Protein AF-A0A7S3F0K2-F1 (afdb_monomer_lite)

Secondary structure (DSSP, 8-state):
-----------------EEEEES-EEEESSS-SEEEESSEEEEES-EEEES-GGG---SEEEETT-EEEEES-EEES-SEEEEEETT-EEEEES-EEES-SEEEEEES--EEEEES-EEES-SEEEE--TT-EEEEES-EEES-SSTTSPPPTTEEEES-EEEPP------------------------------------------------------------------

Structure (mmCIF, N/CA/C/O backbone):
data_AF-A0A7S3F0K2-F1
#
_entry.id   AF-A0A7S3F0K2-F1
#
loop_
_atom_site.group_PDB
_atom_site.id
_atom_site.type_symbol
_atom_site.label_atom_id
_atom_site.label_alt_id
_atom_site.label_comp_id
_atom_site.label_asym_id
_atom_site.label_entity_id
_atom_site.label_seq_id
_atom_site.pdbx_PDB_ins_code
_atom_site.Cartn_x
_atom_site.Cartn_y
_atom_site.Cartn_z
_atom_site.occupancy
_atom_site.B_iso_or_equiv
_atom_site.auth_seq_id
_atom_site.auth_comp_id
_atom_site.auth_asym_id
_atom_site.auth_atom_id
_atom_site.pdbx_PDB_model_num
ATOM 1 N N . ARG A 1 1 ? -28.537 1.450 56.287 1.00 38.91 1 ARG A N 1
ATOM 2 C CA . ARG A 1 1 ? -27.211 0.800 56.375 1.00 38.91 1 ARG A CA 1
ATOM 3 C C . ARG A 1 1 ? -26.969 0.078 55.048 1.00 38.91 1 ARG A C 1
ATOM 5 O O . ARG A 1 1 ? -27.270 -1.102 54.961 1.00 38.91 1 ARG A O 1
ATOM 12 N N . ASP A 1 2 ? -26.658 0.826 53.980 1.00 36.34 2 ASP A N 1
ATOM 13 C CA . ASP A 1 2 ? -25.305 0.968 53.401 1.00 36.34 2 ASP A CA 1
ATOM 14 C C . ASP A 1 2 ? -24.394 -0.261 53.544 1.00 36.34 2 ASP A C 1
ATOM 16 O O . ASP A 1 2 ? -24.305 -0.811 54.635 1.00 36.34 2 ASP A O 1
ATOM 20 N N . LEU A 1 3 ? -23.628 -0.742 52.567 1.00 35.47 3 LEU A N 1
ATOM 21 C CA . LEU A 1 3 ? -23.233 -0.351 51.209 1.00 35.47 3 LEU A CA 1
ATOM 22 C C . LEU A 1 3 ? -23.087 -1.690 50.443 1.00 35.47 3 LEU A C 1
ATOM 24 O O . LEU A 1 3 ? -22.898 -2.723 51.071 1.00 35.47 3 LEU A O 1
ATOM 28 N N . TYR A 1 4 ? -23.273 -1.793 49.129 1.00 41.22 4 TYR A N 1
ATOM 29 C CA . TYR A 1 4 ? -22.197 -1.615 48.155 1.00 41.22 4 TYR A CA 1
ATOM 30 C C . TYR A 1 4 ? -22.799 -1.496 46.750 1.00 41.22 4 TYR A C 1
ATOM 32 O O . TYR A 1 4 ? -23.252 -2.476 46.162 1.00 41.22 4 TYR A O 1
ATOM 40 N N . SER A 1 5 ? -22.746 -0.284 46.197 1.00 40.25 5 SER A N 1
ATOM 41 C CA . SER A 1 5 ? -22.695 -0.080 44.754 1.00 40.25 5 SER A CA 1
ATOM 42 C C . SER A 1 5 ? -21.290 -0.428 44.274 1.00 40.25 5 SER A C 1
ATOM 44 O O . SER A 1 5 ? -20.326 0.143 44.784 1.00 40.25 5 SER A O 1
ATOM 46 N N . TRP A 1 6 ? -21.164 -1.294 43.275 1.00 38.59 6 TRP A N 1
ATOM 47 C CA . TRP A 1 6 ? -19.952 -1.371 42.468 1.00 38.59 6 TRP A CA 1
ATOM 48 C C . TRP A 1 6 ? -20.326 -1.298 40.998 1.00 38.59 6 TRP A C 1
ATOM 50 O O . TRP A 1 6 ? -20.994 -2.173 40.460 1.00 38.59 6 TRP A O 1
ATOM 60 N N . GLY A 1 7 ? -19.837 -0.229 40.378 1.00 34.62 7 GLY A N 1
ATOM 61 C CA . GLY A 1 7 ? -19.429 -0.254 38.988 1.00 34.62 7 GLY A CA 1
ATOM 62 C C . GLY A 1 7 ? -20.550 -0.082 37.985 1.00 34.62 7 GLY A C 1
ATOM 63 O O . GLY A 1 7 ? -20.935 -1.027 37.306 1.00 34.62 7 GLY A O 1
ATOM 64 N N . ALA A 1 8 ? -20.934 1.175 37.772 1.00 39.81 8 ALA A N 1
ATOM 65 C CA . ALA A 1 8 ? -21.212 1.648 36.428 1.00 39.81 8 ALA A CA 1
ATOM 66 C C . ALA A 1 8 ? -19.999 1.307 35.543 1.00 39.81 8 ALA A C 1
ATOM 68 O O . ALA A 1 8 ? -19.031 2.063 35.455 1.00 39.81 8 ALA A O 1
ATOM 69 N N . GLY A 1 9 ? -20.040 0.135 34.911 1.00 33.34 9 GLY A N 1
ATOM 70 C CA . GLY A 1 9 ? -19.245 -0.169 33.737 1.00 33.34 9 GLY A CA 1
ATOM 71 C C . GLY A 1 9 ? -19.748 0.740 32.636 1.00 33.34 9 GLY A C 1
ATOM 72 O O . GLY A 1 9 ? -20.617 0.363 31.859 1.00 33.34 9 GLY A O 1
ATOM 73 N N . SER A 1 10 ? -19.247 1.974 32.643 1.00 40.69 10 SER A N 1
ATOM 74 C CA . SER A 1 10 ? -19.320 2.890 31.524 1.00 40.69 10 SER A CA 1
ATOM 75 C C . SER A 1 10 ? -18.815 2.117 30.314 1.00 40.69 10 SER A C 1
ATOM 77 O O . SER A 1 10 ? -17.610 1.975 30.106 1.00 40.69 10 SER A O 1
ATOM 79 N N . SER A 1 11 ? -19.740 1.593 29.515 1.00 42.12 11 SER A N 1
ATOM 80 C CA . SER A 1 11 ? -19.488 1.333 28.114 1.00 42.12 11 SER A CA 1
ATOM 81 C C . SER A 1 11 ? -19.255 2.708 27.504 1.00 42.12 11 SER A C 1
ATOM 83 O O . SER A 1 11 ? -20.149 3.298 26.897 1.00 42.12 11 SER A O 1
ATOM 85 N N . LYS A 1 12 ? -18.057 3.268 27.723 1.00 45.28 12 LYS A N 1
ATOM 86 C CA . LYS A 1 12 ? -17.492 4.228 26.794 1.00 45.28 12 LYS A CA 1
ATOM 87 C C . LYS A 1 12 ? -17.495 3.465 25.487 1.00 45.28 12 L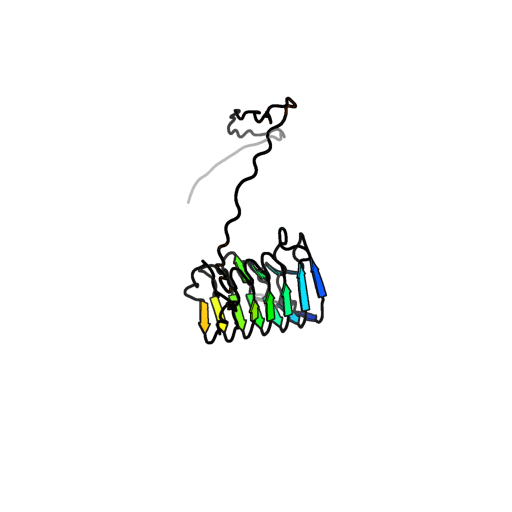YS A C 1
ATOM 89 O O . LYS A 1 12 ? -16.614 2.646 25.242 1.00 45.28 12 LYS A O 1
ATOM 94 N N . ALA A 1 13 ? -18.544 3.683 24.700 1.00 43.97 13 ALA A N 1
ATOM 95 C CA . ALA A 1 13 ? -18.468 3.564 23.271 1.00 43.97 13 ALA A CA 1
ATOM 96 C C . ALA A 1 13 ? -17.227 4.376 22.918 1.00 43.97 13 ALA A C 1
ATOM 98 O O . ALA A 1 13 ? -17.240 5.607 22.931 1.00 43.97 13 ALA A O 1
ATOM 99 N N . THR A 1 14 ? -16.095 3.691 22.767 1.00 51.41 14 THR A N 1
ATOM 100 C CA . THR A 1 14 ? -14.981 4.246 22.035 1.00 51.41 14 THR A CA 1
ATOM 101 C C . THR A 1 14 ? -15.616 4.535 20.696 1.00 51.41 14 THR A C 1
ATOM 103 O O . THR A 1 14 ? -16.012 3.603 20.000 1.00 51.41 14 THR A O 1
ATOM 106 N N . ASN A 1 15 ? -15.893 5.814 20.431 1.00 50.62 15 ASN A N 1
ATOM 107 C CA . ASN A 1 15 ? -16.364 6.269 19.136 1.00 50.62 15 ASN A CA 1
ATOM 108 C C . ASN A 1 15 ? -15.368 5.689 18.140 1.00 50.62 15 ASN A C 1
ATOM 110 O O . ASN A 1 15 ? -14.244 6.179 18.027 1.00 50.62 15 ASN A O 1
ATOM 114 N N . ARG A 1 16 ? -15.723 4.558 17.526 1.00 67.50 16 ARG A N 1
ATOM 115 C CA . ARG A 1 16 ? -14.917 3.939 16.491 1.00 67.50 16 ARG A CA 1
ATOM 116 C C . ARG A 1 16 ? -15.062 4.907 15.343 1.00 67.50 16 ARG A C 1
ATOM 118 O O . ARG A 1 16 ? -16.106 4.957 14.706 1.00 67.50 16 ARG A O 1
ATOM 125 N N . VAL A 1 17 ? -14.067 5.775 15.207 1.00 78.06 17 VAL A N 1
ATOM 126 C CA . VAL A 1 17 ? -13.977 6.698 14.088 1.00 78.06 17 VAL A CA 1
ATOM 127 C C . VAL A 1 17 ? -13.841 5.811 12.864 1.00 78.06 17 VAL A C 1
ATOM 129 O O . VAL A 1 17 ? -12.790 5.209 12.655 1.00 78.06 17 VAL A O 1
ATOM 132 N N . GLU A 1 18 ? -14.943 5.656 12.143 1.00 91.62 18 GLU A N 1
ATOM 133 C CA . GLU A 1 18 ? -14.994 4.973 10.863 1.00 91.62 18 GLU A CA 1
ATOM 134 C C . GLU A 1 18 ? -15.208 6.021 9.777 1.00 91.62 18 GLU A C 1
ATOM 136 O O . GLU A 1 18 ? -16.038 6.919 9.932 1.00 91.62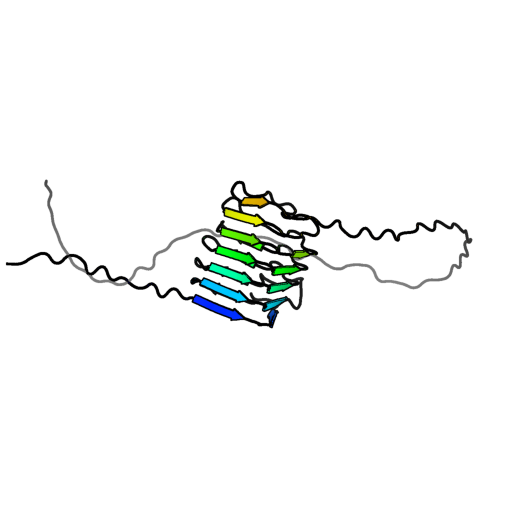 18 GLU A O 1
ATOM 141 N N . GLY A 1 19 ? -14.441 5.935 8.695 1.00 94.12 19 GLY A N 1
ATOM 142 C CA . GLY A 1 19 ? -14.523 6.902 7.609 1.00 94.12 19 GLY A CA 1
ATOM 143 C C . GLY A 1 19 ? -14.266 6.274 6.248 1.00 94.12 19 GLY A C 1
ATOM 144 O O . GLY A 1 19 ? -13.505 5.313 6.121 1.00 94.12 19 GLY A O 1
ATOM 145 N N . LEU A 1 20 ? -14.909 6.840 5.231 1.00 96.31 20 LEU A N 1
ATOM 146 C CA . LEU A 1 20 ? -14.738 6.492 3.826 1.00 96.31 20 LEU A CA 1
ATOM 147 C C . LEU A 1 20 ? -14.332 7.751 3.064 1.00 96.31 20 LEU A C 1
ATOM 149 O O . LEU A 1 20 ? -14.970 8.794 3.200 1.00 96.31 20 LEU A O 1
ATOM 153 N N . VAL A 1 21 ? -13.291 7.633 2.250 1.00 96.69 21 VAL A N 1
ATOM 154 C CA . VAL A 1 21 ? -12.902 8.636 1.259 1.00 96.69 21 VAL A CA 1
ATOM 155 C C . VAL A 1 21 ? -12.865 7.936 -0.088 1.00 96.69 21 VAL A C 1
ATOM 157 O O . VAL A 1 21 ? -12.256 6.874 -0.216 1.00 96.69 21 VAL A O 1
ATOM 160 N N . GLU A 1 22 ? -13.524 8.513 -1.085 1.00 97.81 22 GLU A N 1
ATOM 161 C CA . GLU A 1 22 ? -13.673 7.889 -2.395 1.00 97.81 22 GLU A CA 1
ATOM 162 C C . GLU A 1 22 ? -13.396 8.874 -3.529 1.00 97.81 22 GLU A C 1
ATOM 164 O O . GLU A 1 22 ? -13.731 10.055 -3.424 1.00 97.81 22 GLU A O 1
ATOM 169 N N . GLY A 1 23 ? -12.782 8.381 -4.610 1.00 96.44 23 GLY A N 1
ATOM 170 C CA . GLY A 1 23 ? -12.613 9.132 -5.858 1.00 96.44 23 GLY A CA 1
ATOM 171 C C . GLY A 1 23 ? -11.650 10.315 -5.756 1.00 96.44 23 GLY A C 1
ATOM 172 O O . GLY A 1 23 ? -11.722 11.247 -6.555 1.00 96.44 23 GLY A O 1
ATOM 173 N N . LEU A 1 24 ? -10.774 10.315 -4.752 1.00 95.69 24 LEU A N 1
ATOM 174 C CA . LEU A 1 24 ? -9.850 11.414 -4.514 1.00 95.69 24 LEU A CA 1
ATOM 175 C C . LEU A 1 24 ? -8.607 11.275 -5.400 1.00 95.69 24 LEU A C 1
ATOM 177 O O . LEU A 1 24 ? -7.938 10.243 -5.372 1.00 95.69 24 LEU A O 1
ATOM 181 N N . THR A 1 25 ? -8.242 12.345 -6.106 1.00 96.62 25 THR A N 1
ATOM 182 C CA . THR A 1 25 ? -6.936 12.465 -6.768 1.00 96.62 25 THR A CA 1
ATOM 183 C C . THR A 1 25 ? -6.055 13.434 -5.992 1.00 96.62 25 THR A C 1
ATOM 185 O O . THR A 1 25 ? -6.382 14.615 -5.874 1.00 96.62 25 THR A O 1
ATOM 188 N N . VAL A 1 26 ? -4.925 12.954 -5.472 1.00 93.88 26 VAL A N 1
ATOM 189 C CA . VAL A 1 26 ? -3.961 13.766 -4.717 1.00 93.88 26 VAL A CA 1
ATOM 190 C C . VAL A 1 26 ? -2.597 13.698 -5.382 1.00 93.88 26 VAL A C 1
ATOM 192 O O . VAL A 1 26 ? -2.106 12.623 -5.722 1.00 93.88 26 VAL A O 1
ATOM 195 N N . ARG A 1 27 ? -1.956 14.860 -5.529 1.00 91.88 27 ARG A N 1
ATOM 196 C CA . ARG A 1 27 ? -0.560 14.960 -5.953 1.00 91.88 27 ARG A CA 1
ATOM 197 C C . ARG A 1 27 ? 0.263 15.595 -4.843 1.00 91.88 27 ARG A C 1
ATOM 199 O O . ARG A 1 27 ? -0.062 16.688 -4.391 1.00 91.88 27 ARG A O 1
ATOM 206 N N . HIS A 1 28 ? 1.307 14.901 -4.397 1.00 88.56 28 HIS A N 1
ATOM 207 C CA . HIS A 1 28 ? 2.159 15.342 -3.288 1.00 88.56 28 HIS A CA 1
ATOM 208 C C . HIS A 1 28 ? 3.628 15.487 -3.701 1.00 88.56 28 HIS A C 1
ATOM 210 O O . HIS A 1 28 ? 3.998 15.261 -4.861 1.00 88.56 28 HIS A O 1
ATOM 216 N N . PHE A 1 29 ? 4.458 15.955 -2.768 1.00 81.50 29 PHE A N 1
ATOM 217 C CA . PHE A 1 29 ? 5.898 16.075 -2.974 1.00 81.50 29 PHE A CA 1
ATOM 218 C C . PHE A 1 29 ? 6.680 15.883 -1.672 1.00 81.50 29 PHE A C 1
ATOM 220 O O . PHE A 1 29 ? 7.211 14.807 -1.458 1.00 81.50 29 PHE A O 1
ATOM 227 N N . MET A 1 30 ? 6.790 16.900 -0.809 1.00 82.31 30 MET A N 1
ATOM 228 C CA . MET A 1 30 ? 7.661 16.826 0.381 1.00 82.31 30 MET A CA 1
ATOM 229 C C . MET A 1 30 ? 6.998 16.209 1.614 1.00 82.31 30 MET A C 1
ATOM 231 O O . MET A 1 30 ? 7.697 15.785 2.528 1.00 82.31 30 MET A O 1
ATOM 235 N N . GLU A 1 31 ? 5.671 16.167 1.647 1.00 86.69 31 GLU A N 1
ATOM 236 C CA . GLU A 1 31 ? 4.896 15.667 2.779 1.00 86.69 31 GLU A CA 1
ATOM 237 C C . GLU A 1 31 ? 4.024 14.490 2.359 1.00 86.69 31 GLU A C 1
ATOM 239 O O . GLU A 1 31 ? 3.765 14.277 1.174 1.00 86.69 31 GLU A O 1
ATOM 244 N N . GLU A 1 32 ? 3.580 13.732 3.356 1.00 91.31 32 GLU A N 1
ATOM 245 C CA . GLU A 1 32 ? 2.660 12.614 3.178 1.00 91.31 32 GLU A CA 1
ATOM 246 C C . GLU A 1 32 ? 1.340 13.128 2.585 1.00 91.31 32 GLU A C 1
ATOM 248 O O . GLU A 1 32 ? 0.768 14.096 3.086 1.00 91.31 32 GLU A O 1
ATOM 253 N N . ALA A 1 33 ? 0.830 12.479 1.535 1.00 93.19 33 ALA A N 1
ATOM 254 C CA . ALA A 1 33 ? -0.455 12.866 0.948 1.00 93.19 33 ALA A CA 1
ATOM 255 C C . ALA A 1 33 ? -1.619 12.563 1.898 1.00 93.19 33 ALA A C 1
ATOM 257 O O . ALA A 1 33 ? -2.576 13.331 1.991 1.00 93.19 33 ALA A O 1
ATOM 258 N N . VAL A 1 34 ? -1.543 11.423 2.589 1.00 94.88 34 VAL A N 1
ATOM 259 C CA . VAL A 1 34 ? -2.549 10.988 3.558 1.00 94.88 34 VAL A CA 1
ATOM 260 C C . VAL A 1 34 ? -1.865 10.466 4.813 1.00 94.88 34 VAL A C 1
ATOM 262 O O . VAL A 1 34 ? -1.088 9.512 4.770 1.00 94.88 34 VAL A O 1
ATOM 265 N N . LEU A 1 35 ? -2.225 11.051 5.953 1.00 94.62 35 LEU A N 1
ATOM 266 C CA . LEU A 1 35 ? -1.810 10.591 7.270 1.00 94.62 35 LEU A CA 1
ATOM 267 C C . LEU A 1 35 ? -3.020 10.057 8.037 1.00 94.62 35 LEU A C 1
ATOM 269 O O . LEU A 1 35 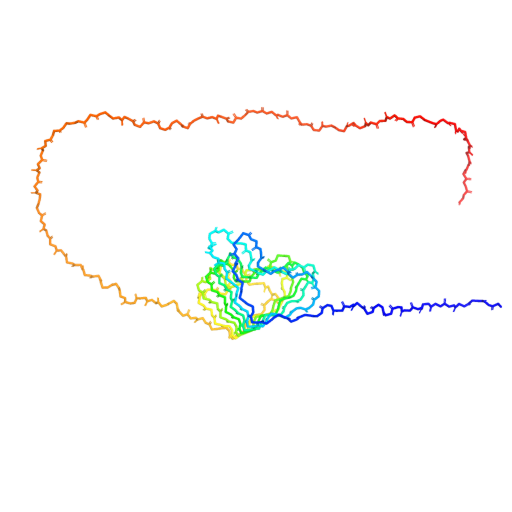? -3.928 10.809 8.389 1.00 94.62 35 LEU A O 1
ATOM 273 N N . VAL A 1 36 ? -3.017 8.757 8.324 1.00 94.12 36 VAL A N 1
ATOM 274 C CA . VAL A 1 36 ? -4.066 8.087 9.099 1.00 94.12 36 VAL A CA 1
ATOM 275 C C . VAL A 1 36 ? -3.596 7.924 10.539 1.00 94.12 36 VAL A C 1
ATOM 277 O O . VAL A 1 36 ? -2.604 7.240 10.796 1.00 94.12 36 VAL A O 1
ATOM 280 N N . ARG A 1 37 ? -4.318 8.537 11.483 1.00 91.62 37 ARG A N 1
ATOM 281 C CA . ARG A 1 37 ? -4.060 8.432 12.927 1.00 91.62 37 ARG A CA 1
ATOM 282 C C . ARG A 1 37 ? -5.268 7.833 13.633 1.00 91.62 37 ARG A C 1
ATOM 284 O O . ARG A 1 37 ? -6.308 8.481 13.736 1.00 91.62 37 ARG A O 1
ATOM 291 N N . GLY A 1 38 ? -5.121 6.595 14.102 1.00 89.56 38 GLY A N 1
ATOM 292 C CA . GLY A 1 38 ? -6.193 5.856 14.767 1.00 89.56 38 GLY A CA 1
ATOM 293 C C . GLY A 1 38 ? -7.442 5.634 13.897 1.00 89.56 38 GLY A C 1
ATOM 294 O O . GLY A 1 38 ? -7.510 6.005 12.724 1.00 89.56 38 GLY A O 1
ATOM 295 N N . GLY A 1 39 ? -8.455 4.996 14.486 1.00 92.56 39 GLY A N 1
ATOM 296 C CA . GLY A 1 39 ? -9.719 4.706 13.804 1.00 92.56 39 GLY A CA 1
ATOM 297 C C . GLY A 1 39 ? -9.601 3.670 12.681 1.00 92.56 39 GLY A C 1
ATOM 298 O O . GLY A 1 39 ? -8.588 2.981 12.538 1.00 92.56 39 GLY A O 1
ATOM 299 N N . ARG A 1 40 ? -10.676 3.540 11.900 1.00 95.25 40 ARG A N 1
ATOM 300 C CA . ARG A 1 40 ? -10.786 2.624 10.765 1.00 95.25 40 ARG A CA 1
ATOM 301 C C . ARG A 1 40 ? -11.215 3.385 9.521 1.00 95.25 40 ARG A C 1
ATOM 303 O O . ARG A 1 40 ? -12.338 3.862 9.426 1.00 95.25 40 ARG A O 1
ATOM 310 N N . TRP A 1 41 ? -10.334 3.452 8.543 1.00 97.06 41 TRP A N 1
ATOM 311 C CA . TRP A 1 41 ? -10.539 4.246 7.344 1.00 97.06 41 TRP A CA 1
ATOM 312 C C . TRP A 1 41 ? -10.537 3.363 6.110 1.00 97.06 41 TRP A C 1
ATOM 314 O O . TRP A 1 41 ? -9.806 2.376 6.048 1.00 97.06 41 TRP A O 1
ATOM 324 N N . THR A 1 42 ? -11.352 3.726 5.128 1.00 97.94 42 THR A N 1
ATOM 325 C CA . THR A 1 42 ? -11.327 3.130 3.793 1.00 97.94 42 THR A CA 1
ATOM 326 C C . THR A 1 42 ? -11.044 4.221 2.772 1.00 97.94 42 THR A C 1
ATOM 328 O O . THR A 1 42 ? -11.737 5.236 2.758 1.00 97.94 42 THR A O 1
ATOM 331 N N . LEU A 1 43 ? -10.033 4.016 1.928 1.00 98.00 43 LEU A N 1
ATOM 332 C CA . LEU A 1 43 ? -9.832 4.784 0.702 1.00 98.00 43 LEU A CA 1
ATOM 333 C C . LEU A 1 43 ? -10.256 3.899 -0.470 1.00 98.00 43 LEU A C 1
ATOM 335 O O . LEU A 1 43 ? -9.705 2.809 -0.632 1.00 98.00 43 LEU A O 1
ATOM 339 N N . SER A 1 44 ? -11.228 4.359 -1.254 1.00 98.38 44 SER A N 1
ATOM 340 C CA . SER A 1 44 ? -11.758 3.646 -2.420 1.00 98.38 44 SER A CA 1
ATOM 341 C C . SER A 1 44 ? -11.498 4.439 -3.694 1.00 98.38 44 SER A C 1
ATOM 343 O O . SER A 1 44 ? -11.815 5.624 -3.762 1.00 98.38 44 SER A O 1
ATOM 345 N N . SER A 1 45 ? -10.971 3.792 -4.731 1.00 98.19 45 SER A N 1
ATOM 346 C CA . SER A 1 45 ? -10.836 4.387 -6.069 1.00 98.19 45 SER A CA 1
ATOM 347 C C . SER A 1 45 ? -10.098 5.736 -6.075 1.00 98.19 45 SER A C 1
ATOM 349 O O . SER A 1 45 ? -10.463 6.654 -6.807 1.00 98.19 45 SER A O 1
ATOM 351 N N . CYS A 1 46 ? -9.078 5.873 -5.224 1.00 98.12 46 CYS A N 1
ATOM 352 C CA . CYS A 1 46 ? -8.249 7.074 -5.141 1.00 98.12 46 CYS A CA 1
ATOM 353 C C . CYS A 1 46 ? -6.993 6.945 -6.017 1.00 98.12 46 CYS A C 1
ATOM 355 O O . CYS A 1 46 ? -6.425 5.860 -6.130 1.00 98.12 46 CYS A O 1
ATOM 357 N N . ASP A 1 47 ? -6.517 8.063 -6.562 1.00 97.69 47 ASP A N 1
ATOM 358 C CA . ASP A 1 47 ? -5.235 8.173 -7.270 1.00 97.69 47 ASP A CA 1
ATOM 359 C C . ASP A 1 47 ? -4.289 9.088 -6.482 1.00 97.69 47 ASP A C 1
ATOM 361 O O . ASP A 1 47 ? -4.549 10.281 -6.325 1.00 97.69 47 ASP A O 1
ATOM 365 N N . ILE A 1 48 ? -3.204 8.530 -5.945 1.00 96.00 48 ILE A N 1
ATOM 366 C CA . ILE A 1 48 ? -2.268 9.246 -5.073 1.00 96.00 48 ILE A CA 1
ATOM 367 C C . ILE A 1 48 ? -0.858 9.144 -5.648 1.00 96.00 48 ILE A C 1
ATOM 369 O O . ILE A 1 48 ? -0.135 8.172 -5.426 1.00 96.00 48 ILE A O 1
ATOM 373 N N . GLY A 1 49 ? -0.442 10.188 -6.356 1.00 92.81 49 GLY A N 1
ATOM 374 C CA . GLY A 1 49 ? 0.869 10.250 -6.997 1.00 92.81 49 GLY A CA 1
ATOM 375 C C . GLY A 1 49 ? 1.787 11.296 -6.377 1.00 92.81 49 GLY A C 1
ATOM 376 O O . GLY A 1 49 ? 1.332 12.311 -5.849 1.00 92.81 49 GLY A O 1
ATOM 377 N N . SER A 1 50 ? 3.095 11.111 -6.502 1.00 88.44 50 SER A N 1
ATOM 378 C CA . SER A 1 50 ? 4.044 12.212 -6.318 1.00 88.44 50 SER A CA 1
ATOM 379 C C . SER A 1 50 ? 4.307 12.932 -7.638 1.00 88.44 50 SER A C 1
ATOM 381 O O . SER A 1 50 ? 4.320 12.329 -8.707 1.00 88.44 50 SER A O 1
ATOM 383 N N . SER A 1 51 ? 4.564 14.236 -7.563 1.00 79.62 51 SER A N 1
ATOM 384 C CA . SER A 1 51 ? 5.004 15.041 -8.711 1.00 79.62 51 SER A CA 1
ATOM 385 C C . SER A 1 51 ? 6.509 14.934 -8.999 1.00 79.62 51 SER A C 1
ATOM 387 O O . SER A 1 51 ? 6.950 15.322 -10.080 1.00 79.62 51 SER A O 1
ATOM 389 N N . LYS A 1 52 ? 7.320 14.429 -8.053 1.00 75.25 52 LYS A N 1
ATOM 390 C CA . LYS A 1 52 ? 8.785 14.308 -8.191 1.00 75.25 52 LYS A CA 1
ATOM 391 C C . LYS A 1 52 ? 9.339 13.148 -7.349 1.00 75.25 52 LYS A C 1
ATOM 393 O O . LYS A 1 52 ? 9.414 13.245 -6.124 1.00 75.25 52 LYS A O 1
ATOM 398 N N . ARG A 1 53 ? 9.832 12.097 -8.015 1.00 63.62 53 ARG A N 1
ATOM 399 C CA . ARG A 1 53 ? 10.328 10.845 -7.398 1.00 63.62 53 ARG A CA 1
ATOM 400 C C . ARG A 1 53 ? 11.497 11.032 -6.416 1.00 63.62 53 ARG A C 1
ATOM 402 O O . ARG A 1 53 ? 11.530 10.401 -5.368 1.00 63.62 53 ARG A O 1
ATOM 409 N N . VAL A 1 54 ? 12.445 11.924 -6.717 1.00 61.81 54 VAL A N 1
ATOM 410 C CA . VAL A 1 54 ? 13.770 11.972 -6.051 1.00 61.81 54 VAL A CA 1
ATOM 411 C C . VAL A 1 54 ? 13.735 12.497 -4.600 1.00 61.81 54 VAL A C 1
ATOM 413 O O . VAL A 1 54 ? 14.716 12.359 -3.876 1.00 61.81 54 VAL A O 1
ATOM 416 N N . ARG A 1 55 ? 12.625 13.093 -4.136 1.00 61.47 55 ARG A N 1
ATOM 417 C CA . ARG A 1 55 ? 12.508 13.634 -2.760 1.00 61.47 55 ARG A CA 1
ATOM 418 C C . ARG A 1 55 ? 11.189 13.306 -2.056 1.00 61.47 55 ARG A C 1
ATOM 420 O O . ARG A 1 55 ? 10.916 13.884 -1.008 1.00 61.47 55 ARG A O 1
ATOM 427 N N . ALA A 1 56 ? 10.365 12.435 -2.633 1.00 60.19 56 ALA A N 1
ATOM 428 C CA . ALA A 1 56 ? 9.025 12.218 -2.113 1.00 60.19 56 ALA A CA 1
ATOM 429 C C . ALA A 1 56 ? 9.005 11.320 -0.880 1.00 60.19 56 ALA A C 1
ATOM 431 O O . ALA A 1 56 ? 9.650 10.277 -0.867 1.00 60.19 56 ALA A O 1
ATOM 432 N N . VAL A 1 57 ? 8.250 11.706 0.146 1.00 83.00 57 VAL A N 1
ATOM 433 C CA . VAL A 1 57 ? 8.026 10.871 1.337 1.00 83.00 57 VAL A CA 1
ATOM 434 C C . VAL A 1 57 ? 6.998 9.777 0.992 1.00 83.00 57 VAL A C 1
ATOM 436 O O . VAL A 1 57 ? 6.651 9.568 -0.174 1.00 83.00 57 VAL A O 1
ATOM 439 N N . SER A 1 58 ? 6.549 9.011 1.981 1.00 90.12 58 SER A N 1
ATOM 440 C CA . SER A 1 58 ? 5.473 8.038 1.818 1.00 90.12 58 SER A CA 1
ATOM 441 C C . SER A 1 58 ? 4.180 8.707 1.329 1.00 90.12 58 SER A C 1
ATOM 443 O O . SER A 1 58 ? 3.772 9.704 1.919 1.00 90.12 58 SER A O 1
ATOM 445 N N . SER A 1 59 ? 3.500 8.160 0.313 1.00 93.94 59 SER A N 1
ATOM 446 C CA . SER A 1 59 ? 2.184 8.679 -0.114 1.00 93.94 59 SER A CA 1
ATOM 447 C C . SER A 1 59 ? 1.159 8.573 1.011 1.00 93.94 59 SER A C 1
ATOM 449 O O . SER A 1 59 ? 0.448 9.531 1.306 1.00 93.94 59 SER A O 1
ATOM 451 N N . VAL A 1 60 ? 1.101 7.412 1.657 1.00 96.19 60 VAL A N 1
ATOM 452 C CA . VAL A 1 60 ? 0.205 7.151 2.779 1.00 96.19 60 VAL A CA 1
ATOM 453 C C . VAL A 1 60 ? 1.008 6.670 3.976 1.00 96.19 60 VAL A C 1
ATOM 455 O O . VAL A 1 60 ? 1.827 5.761 3.858 1.00 96.19 60 VAL A O 1
ATOM 458 N N . SER A 1 61 ? 0.736 7.240 5.145 1.00 95.50 61 SER A N 1
ATOM 459 C CA . SER A 1 61 ? 1.329 6.807 6.409 1.00 95.50 61 SER A CA 1
ATOM 460 C C . SER A 1 61 ? 0.243 6.433 7.411 1.00 95.50 61 SER A C 1
ATOM 462 O O . SER A 1 61 ? -0.661 7.222 7.684 1.00 95.50 61 SER A O 1
ATOM 464 N N . LEU A 1 62 ? 0.340 5.231 7.981 1.00 95.62 62 LEU A N 1
ATOM 465 C CA . LEU A 1 62 ? -0.527 4.757 9.057 1.00 95.62 62 LEU A CA 1
ATOM 466 C C . LEU A 1 62 ? 0.228 4.829 10.378 1.00 95.62 62 LEU A C 1
ATOM 468 O O . LEU A 1 62 ? 1.279 4.204 10.524 1.00 95.62 62 LEU A O 1
ATOM 472 N N . ARG A 1 63 ? -0.341 5.546 11.348 1.00 93.06 63 ARG A N 1
ATOM 473 C CA . ARG A 1 63 ? 0.230 5.728 12.685 1.00 93.06 63 ARG A CA 1
ATOM 474 C C . ARG A 1 63 ? -0.821 5.502 13.772 1.00 93.06 63 ARG A C 1
ATOM 476 O O . ARG A 1 63 ? -2.019 5.409 13.499 1.00 93.06 63 ARG A O 1
ATOM 483 N N . GLU A 1 64 ? -0.364 5.428 15.022 1.00 88.00 64 GLU A N 1
ATOM 484 C CA . GLU A 1 64 ? -1.221 5.460 16.221 1.00 88.00 64 GLU A CA 1
ATOM 485 C C . GLU A 1 64 ? -2.328 4.382 16.227 1.00 88.00 64 GLU A C 1
ATOM 487 O O . GLU A 1 64 ? -3.482 4.647 16.554 1.00 88.00 64 GLU A O 1
ATOM 492 N N . SER A 1 65 ? -1.982 3.142 15.863 1.00 88.94 65 SER A N 1
ATOM 493 C CA . SER A 1 65 ? -2.929 2.011 15.770 1.00 88.94 65 SER A CA 1
ATOM 494 C C . SER A 1 65 ? -4.075 2.213 14.763 1.00 88.94 65 SER A C 1
ATOM 496 O O . SER A 1 65 ? -5.161 1.654 14.925 1.00 88.94 65 SER A O 1
ATOM 498 N N . GLY A 1 66 ? -3.856 3.024 13.724 1.00 93.56 66 GLY A N 1
ATOM 499 C CA . GLY A 1 66 ? -4.805 3.195 12.628 1.00 93.56 66 GLY A CA 1
ATOM 500 C C . GLY A 1 66 ? -5.007 1.913 11.819 1.00 93.56 66 GLY A C 1
ATOM 501 O O . GLY A 1 66 ? -4.066 1.150 11.578 1.00 93.56 66 GLY A O 1
ATOM 502 N N . VAL A 1 67 ? -6.244 1.695 11.377 1.00 95.44 67 VAL A N 1
ATOM 503 C CA . VAL A 1 67 ? -6.602 0.632 10.435 1.00 95.44 67 VAL A CA 1
ATOM 504 C C . VAL A 1 67 ? -6.990 1.275 9.114 1.00 95.44 67 VAL A C 1
ATOM 506 O O . VAL A 1 67 ? -7.931 2.066 9.072 1.00 95.44 67 VAL A O 1
ATOM 509 N N . LEU A 1 68 ? -6.297 0.924 8.036 1.00 97.69 68 LEU A N 1
ATOM 510 C CA . LEU A 1 68 ? -6.594 1.418 6.697 1.00 97.69 68 LEU A CA 1
ATOM 511 C C . LEU A 1 68 ? -6.951 0.273 5.765 1.00 97.69 68 LEU A C 1
ATOM 513 O O . LEU A 1 68 ? -6.221 -0.714 5.659 1.00 97.69 68 LEU A O 1
ATOM 517 N N . ARG A 1 69 ? -8.044 0.455 5.034 1.00 98.25 69 ARG A N 1
ATOM 518 C CA . ARG A 1 69 ? -8.404 -0.359 3.887 1.00 98.25 69 ARG A CA 1
ATOM 519 C C . ARG A 1 69 ? -8.219 0.457 2.613 1.00 98.25 69 ARG A C 1
ATOM 521 O O . ARG A 1 69 ? -8.766 1.547 2.500 1.00 98.25 69 ARG A O 1
ATOM 528 N N . LEU A 1 70 ? -7.443 -0.060 1.677 1.00 98.38 70 LEU A N 1
ATOM 529 C CA . LEU A 1 70 ? -7.291 0.491 0.338 1.00 98.38 70 LEU A CA 1
ATOM 530 C C . LEU A 1 70 ? -8.032 -0.427 -0.628 1.00 98.38 70 LEU A C 1
ATOM 532 O O . LEU A 1 70 ? -7.770 -1.630 -0.648 1.00 98.38 70 LEU A O 1
ATOM 536 N N . GLU A 1 71 ? -8.945 0.128 -1.412 1.00 98.19 71 GLU A N 1
ATOM 537 C CA . GLU A 1 71 ? -9.695 -0.613 -2.422 1.00 98.19 71 GLU A CA 1
ATOM 538 C C . GLU A 1 71 ? -9.598 0.099 -3.761 1.00 98.19 71 GLU A C 1
ATOM 540 O O . GLU A 1 71 ? -9.977 1.260 -3.874 1.00 98.19 71 GLU A O 1
ATOM 545 N N . ASN A 1 72 ? -9.122 -0.601 -4.793 1.00 98.12 72 ASN A N 1
ATOM 546 C CA . ASN A 1 72 ? -9.071 -0.054 -6.152 1.00 98.12 72 ASN A CA 1
ATOM 547 C C . ASN A 1 72 ? -8.280 1.271 -6.270 1.00 98.12 72 ASN A C 1
ATOM 549 O O . ASN A 1 72 ? -8.579 2.107 -7.118 1.00 98.12 72 ASN A O 1
ATOM 553 N N . CYS A 1 73 ? -7.294 1.495 -5.399 1.00 98.50 73 CYS A N 1
ATOM 554 C CA . CYS A 1 73 ? -6.486 2.713 -5.409 1.00 98.50 73 CYS A CA 1
ATOM 555 C C . CYS A 1 73 ? -5.249 2.560 -6.297 1.00 98.50 73 CYS A C 1
ATOM 557 O O . CYS A 1 73 ? -4.674 1.476 -6.393 1.00 98.50 73 CYS A O 1
ATOM 559 N N . THR A 1 74 ? -4.793 3.669 -6.871 1.00 98.12 74 THR A N 1
ATOM 560 C CA . THR A 1 74 ? -3.509 3.760 -7.572 1.00 98.12 74 THR A CA 1
ATOM 561 C C . THR A 1 74 ? -2.555 4.642 -6.781 1.00 98.12 74 THR A C 1
ATOM 563 O O . THR A 1 74 ? -2.945 5.697 -6.279 1.00 98.12 74 THR A O 1
ATOM 566 N N . MET A 1 75 ? -1.310 4.197 -6.633 1.00 96.44 75 MET A N 1
ATOM 567 C CA . MET A 1 75 ? -0.252 4.967 -5.991 1.00 96.44 75 MET A CA 1
ATOM 568 C C . MET A 1 75 ? 1.019 4.936 -6.831 1.00 96.44 75 MET A C 1
ATOM 570 O O . MET A 1 75 ? 1.489 3.862 -7.203 1.00 96.44 75 MET A O 1
ATOM 574 N N . ASP A 1 76 ? 1.579 6.113 -7.102 1.00 94.19 76 ASP A N 1
ATOM 575 C CA . ASP A 1 76 ? 2.629 6.285 -8.109 1.00 94.19 76 ASP A CA 1
ATOM 576 C C . ASP A 1 76 ? 3.758 7.221 -7.636 1.00 94.19 76 ASP A C 1
ATOM 578 O O . ASP A 1 76 ? 3.527 8.247 -6.987 1.00 94.19 76 ASP A O 1
ATOM 582 N N . SER A 1 77 ? 4.996 6.879 -8.006 1.00 91.62 77 SER A N 1
ATOM 583 C CA . SER A 1 77 ? 6.168 7.768 -8.005 1.00 91.62 77 SER A CA 1
ATOM 584 C C . SER A 1 77 ? 6.617 8.276 -6.628 1.00 91.62 77 SER A C 1
ATOM 586 O O . SER A 1 77 ? 7.316 9.286 -6.523 1.00 91.62 77 SER A O 1
ATOM 588 N N . ALA A 1 78 ? 6.255 7.576 -5.553 1.00 89.38 78 ALA A N 1
ATOM 589 C CA . ALA A 1 78 ? 6.689 7.877 -4.188 1.00 89.38 78 ALA A CA 1
ATOM 590 C C . ALA A 1 78 ? 7.886 7.013 -3.753 1.00 89.38 78 ALA A C 1
ATOM 592 O O . ALA A 1 78 ? 8.103 5.924 -4.282 1.00 89.38 78 ALA A O 1
ATOM 593 N N . VAL A 1 79 ? 8.658 7.446 -2.746 1.00 90.75 79 VAL A N 1
ATOM 594 C CA . VAL A 1 79 ? 9.684 6.560 -2.153 1.00 90.75 79 VAL A CA 1
ATOM 595 C C . VAL A 1 79 ? 9.010 5.348 -1.514 1.00 90.75 79 VAL A C 1
ATOM 597 O O . VAL A 1 79 ? 9.438 4.215 -1.740 1.00 90.75 79 VAL A O 1
ATOM 600 N N . HIS A 1 80 ? 7.921 5.578 -0.782 1.00 92.94 80 HIS A N 1
ATOM 601 C CA . HIS A 1 80 ? 7.042 4.517 -0.311 1.00 92.94 80 HIS A CA 1
ATOM 602 C C . HIS A 1 80 ? 5.602 4.813 -0.711 1.00 92.94 80 HIS A C 1
ATOM 604 O O . HIS A 1 80 ? 5.151 5.943 -0.539 1.00 92.94 80 HIS A O 1
ATOM 610 N N . ALA A 1 81 ? 4.848 3.838 -1.215 1.00 95.69 81 ALA A N 1
ATOM 611 C CA . ALA A 1 81 ? 3.423 4.087 -1.431 1.00 95.69 81 ALA A CA 1
ATOM 612 C C . ALA A 1 81 ? 2.684 4.103 -0.085 1.00 95.69 81 ALA A C 1
ATOM 614 O O . ALA A 1 81 ? 1.952 5.041 0.222 1.00 95.69 81 ALA A O 1
ATOM 615 N N . VAL A 1 82 ? 2.948 3.109 0.765 1.00 97.25 82 VAL A N 1
ATOM 616 C CA . VAL A 1 82 ? 2.354 3.000 2.098 1.00 97.25 82 VAL A CA 1
ATOM 617 C C . VAL A 1 82 ? 3.421 2.692 3.141 1.00 97.25 82 VAL A C 1
ATOM 619 O O . VAL A 1 82 ? 4.176 1.733 3.000 1.00 97.25 82 VAL A O 1
ATOM 622 N N . SER A 1 83 ? 3.453 3.479 4.215 1.00 96.12 83 SER A N 1
ATOM 623 C CA . SER A 1 83 ? 4.231 3.206 5.424 1.00 96.12 83 SER A CA 1
ATOM 624 C C . SER A 1 83 ? 3.302 2.813 6.564 1.00 96.12 83 SER A C 1
ATOM 626 O O . SER A 1 83 ? 2.360 3.539 6.878 1.00 96.12 83 SER A O 1
ATOM 628 N N . VAL A 1 84 ? 3.581 1.680 7.199 1.00 96.94 84 VAL A N 1
ATOM 629 C CA . VAL A 1 84 ? 2.789 1.130 8.303 1.00 96.94 84 VAL A CA 1
ATOM 630 C C . VAL A 1 84 ? 3.647 1.103 9.563 1.00 96.94 84 VAL A C 1
ATOM 632 O O . VAL A 1 84 ? 4.596 0.326 9.648 1.00 96.94 84 VAL A O 1
ATOM 635 N N . ASP A 1 85 ? 3.332 1.951 10.539 1.00 94.88 85 ASP A N 1
ATOM 636 C CA . ASP A 1 85 ? 4.031 1.945 11.826 1.00 94.88 85 ASP A CA 1
ATOM 637 C C . ASP A 1 85 ? 3.579 0.771 12.714 1.00 94.88 85 ASP A C 1
ATOM 639 O O . ASP A 1 85 ? 2.563 0.106 12.474 1.00 94.88 85 ASP A O 1
ATOM 643 N N . ALA A 1 86 ? 4.327 0.540 13.793 1.00 91.50 86 ALA A N 1
ATOM 644 C CA . ALA A 1 86 ? 4.000 -0.446 14.811 1.00 91.50 86 ALA A CA 1
ATOM 645 C C . ALA A 1 86 ? 2.534 -0.337 15.275 1.00 91.50 86 ALA A C 1
ATOM 647 O O . ALA A 1 86 ? 2.010 0.749 15.538 1.00 91.50 86 ALA A O 1
ATOM 648 N N . ASN A 1 87 ? 1.885 -1.494 15.425 1.00 90.50 87 ASN A N 1
ATOM 649 C CA . ASN A 1 87 ? 0.483 -1.652 15.838 1.00 90.50 87 ASN A CA 1
ATOM 650 C C . ASN A 1 87 ? -0.579 -1.125 14.853 1.00 90.50 87 ASN A C 1
ATOM 652 O O . ASN A 1 87 ? -1.768 -1.234 15.152 1.00 90.50 87 ASN A O 1
ATOM 656 N N . ALA A 1 88 ? -0.201 -0.596 13.686 1.00 95.69 88 ALA A N 1
ATOM 657 C CA . ALA A 1 88 ? -1.154 -0.269 12.630 1.00 95.69 88 ALA A CA 1
ATOM 658 C C . ALA A 1 88 ? -1.520 -1.505 11.785 1.00 95.69 88 ALA A C 1
ATOM 660 O O . ALA A 1 88 ? -0.820 -2.527 11.779 1.00 95.69 88 ALA A O 1
ATOM 661 N N . SER A 1 89 ? -2.644 -1.413 11.070 1.00 96.88 89 SER A N 1
ATOM 662 C CA . SER A 1 89 ? -3.116 -2.476 10.182 1.00 96.88 89 SER A CA 1
ATOM 663 C C . SER A 1 89 ? -3.487 -1.939 8.808 1.00 96.88 89 SER A C 1
ATOM 665 O O . SER A 1 89 ? -4.271 -1.000 8.682 1.00 96.88 89 SER A O 1
ATOM 667 N N . LEU A 1 90 ? -2.943 -2.580 7.778 1.00 98.44 90 LEU A N 1
ATOM 668 C CA . LEU A 1 90 ? -3.221 -2.297 6.381 1.00 98.44 90 LEU A CA 1
ATOM 669 C C . LEU A 1 90 ? -3.912 -3.493 5.728 1.00 98.44 90 LEU A C 1
ATOM 671 O O . LEU A 1 90 ? -3.438 -4.625 5.823 1.00 98.44 90 LEU A O 1
ATOM 675 N N . VAL A 1 91 ? -4.985 -3.213 4.997 1.00 98.50 91 VAL A N 1
ATOM 676 C CA . VAL A 1 91 ? -5.607 -4.139 4.050 1.00 98.50 91 VAL A CA 1
ATOM 677 C C . VAL A 1 91 ? -5.638 -3.459 2.689 1.00 98.50 91 VAL A C 1
ATOM 679 O O . VAL A 1 91 ? -6.373 -2.495 2.509 1.00 98.50 91 VAL A O 1
ATOM 682 N N . ALA A 1 92 ? -4.851 -3.936 1.733 1.00 98.44 92 ALA A N 1
ATOM 683 C CA . ALA A 1 92 ? -4.843 -3.440 0.363 1.00 98.44 92 ALA A CA 1
ATOM 684 C C . ALA A 1 92 ? -5.465 -4.481 -0.566 1.00 98.44 92 ALA A C 1
ATOM 686 O O . ALA A 1 92 ? -5.005 -5.619 -0.609 1.00 98.44 92 ALA A O 1
ATOM 687 N N . ALA A 1 93 ? -6.501 -4.091 -1.303 1.00 98.38 93 ALA A N 1
ATOM 688 C CA . ALA A 1 93 ? -7.204 -4.965 -2.228 1.00 98.38 93 ALA A CA 1
ATOM 689 C C . ALA A 1 93 ? -7.342 -4.307 -3.602 1.00 98.38 93 ALA A C 1
ATOM 691 O O . ALA A 1 93 ? -7.827 -3.177 -3.708 1.00 98.38 93 ALA A O 1
ATOM 692 N N . LYS A 1 94 ? -6.955 -5.026 -4.662 1.00 98.31 94 LYS A N 1
ATOM 693 C CA . LYS A 1 94 ? -7.085 -4.564 -6.059 1.00 98.31 94 LYS A CA 1
ATOM 694 C C . LYS A 1 94 ? -6.434 -3.202 -6.317 1.00 98.31 94 LYS A C 1
ATOM 696 O O . LYS A 1 94 ? -6.938 -2.413 -7.106 1.00 98.31 94 LYS A O 1
ATOM 701 N N . CYS A 1 95 ? -5.361 -2.892 -5.599 1.00 98.56 95 CYS A N 1
ATOM 702 C CA . CYS A 1 95 ? -4.643 -1.631 -5.743 1.00 98.56 95 CYS A CA 1
ATOM 703 C C . CYS A 1 95 ? -3.481 -1.781 -6.725 1.00 98.56 95 CYS A C 1
ATOM 705 O O . CYS A 1 95 ? -2.949 -2.876 -6.900 1.00 98.56 95 CYS A O 1
ATOM 707 N N . THR A 1 96 ? -3.064 -0.672 -7.324 1.00 98.31 96 THR A N 1
ATOM 708 C CA . THR A 1 96 ? -1.922 -0.623 -8.238 1.00 98.31 96 THR A CA 1
ATOM 709 C C . THR A 1 96 ? -0.841 0.274 -7.650 1.00 98.31 96 THR A C 1
ATOM 711 O O . THR A 1 96 ? -1.093 1.435 -7.336 1.00 98.31 96 THR A O 1
ATOM 714 N N . PHE A 1 97 ? 0.362 -0.270 -7.491 1.00 97.50 97 PHE A N 1
ATOM 715 C CA . PHE A 1 97 ? 1.527 0.428 -6.959 1.00 97.50 97 PHE A CA 1
ATOM 716 C C . PHE A 1 97 ? 2.616 0.479 -8.026 1.00 97.50 97 PHE A C 1
ATOM 718 O O . PHE A 1 97 ? 3.081 -0.570 -8.484 1.00 97.50 97 PHE A O 1
ATOM 725 N N . VAL A 1 98 ? 3.023 1.684 -8.421 1.00 95.25 98 VAL A N 1
ATOM 726 C CA . VAL A 1 98 ? 3.915 1.885 -9.569 1.00 95.25 98 VAL A CA 1
ATOM 727 C C . VAL A 1 98 ? 5.079 2.797 -9.212 1.00 95.25 98 VAL A C 1
ATOM 729 O O . VAL A 1 98 ? 4.904 3.799 -8.517 1.00 95.25 98 VAL A O 1
ATOM 732 N N . ASN A 1 99 ? 6.263 2.478 -9.736 1.00 93.00 99 ASN A N 1
ATOM 733 C CA . ASN A 1 99 ? 7.412 3.383 -9.736 1.00 93.00 99 ASN A CA 1
ATOM 734 C C . ASN A 1 99 ? 7.852 3.826 -8.324 1.00 93.00 99 ASN A C 1
ATOM 736 O O . ASN A 1 99 ? 8.235 4.981 -8.105 1.00 93.00 99 ASN A O 1
ATOM 740 N N . THR A 1 100 ? 7.785 2.920 -7.342 1.00 91.56 100 THR A N 1
ATOM 741 C CA . THR A 1 100 ? 8.182 3.199 -5.953 1.00 91.56 100 THR A CA 1
ATOM 742 C C . THR A 1 100 ? 9.440 2.448 -5.534 1.00 91.56 100 THR A C 1
ATOM 744 O O . THR A 1 100 ? 9.750 1.380 -6.051 1.00 91.56 100 THR A O 1
ATOM 747 N N . LYS A 1 101 ? 10.187 2.976 -4.556 1.00 90.81 101 LYS A N 1
ATOM 748 C CA . LYS A 1 101 ? 11.320 2.224 -3.986 1.00 90.81 101 LYS A CA 1
ATOM 749 C C . LYS A 1 101 ? 10.828 1.032 -3.164 1.00 90.81 101 LYS A C 1
ATOM 751 O O . LYS A 1 101 ? 11.389 -0.054 -3.239 1.00 90.81 101 LYS A O 1
ATOM 756 N N . ALA A 1 102 ? 9.788 1.230 -2.359 1.00 93.25 102 ALA A N 1
ATOM 757 C CA . ALA A 1 102 ? 9.054 0.122 -1.764 1.00 93.25 102 ALA A CA 1
ATOM 758 C C . ALA A 1 102 ? 7.560 0.426 -1.751 1.00 93.25 102 ALA A C 1
ATOM 760 O O . ALA A 1 102 ? 7.168 1.426 -1.154 1.00 93.25 102 ALA A O 1
ATOM 761 N N . ALA A 1 103 ? 6.721 -0.423 -2.343 1.00 96.62 103 ALA A N 1
ATOM 762 C CA . ALA A 1 103 ? 5.291 -0.121 -2.386 1.00 96.62 103 ALA A CA 1
ATOM 763 C C . ALA A 1 103 ? 4.688 -0.121 -0.974 1.00 96.62 103 ALA A C 1
ATOM 765 O O . ALA A 1 103 ? 4.067 0.858 -0.571 1.00 96.62 103 ALA A O 1
ATOM 766 N N . ILE A 1 104 ? 4.944 -1.159 -0.177 1.00 97.56 104 ILE A N 1
ATOM 767 C CA . ILE A 1 104 ? 4.532 -1.197 1.231 1.00 97.56 104 ILE A CA 1
ATOM 768 C C . ILE A 1 104 ? 5.758 -1.420 2.109 1.00 97.56 104 ILE A C 1
ATOM 770 O O . ILE A 1 104 ? 6.501 -2.387 1.927 1.00 97.56 104 ILE A O 1
ATOM 774 N N . VAL A 1 105 ? 5.948 -0.535 3.086 1.00 96.19 105 VAL A N 1
ATOM 775 C CA . VAL A 1 105 ? 6.986 -0.646 4.112 1.00 96.19 105 VAL A CA 1
ATOM 776 C C . VAL A 1 105 ? 6.358 -0.711 5.499 1.00 96.19 105 VAL A C 1
ATOM 778 O O . VAL A 1 105 ? 5.407 0.019 5.783 1.00 96.19 105 VAL A O 1
ATOM 781 N N . THR A 1 106 ? 6.884 -1.563 6.377 1.00 96.12 106 THR A N 1
ATOM 782 C CA . THR A 1 106 ? 6.533 -1.536 7.806 1.00 96.12 106 THR A CA 1
ATOM 783 C C . THR A 1 106 ? 7.666 -0.946 8.630 1.00 96.12 106 THR A C 1
ATOM 785 O O . THR A 1 106 ? 8.825 -0.993 8.219 1.00 96.12 106 THR A O 1
ATOM 788 N N . ARG A 1 107 ? 7.325 -0.377 9.789 1.00 92.94 107 ARG A N 1
ATOM 789 C CA . ARG A 1 107 ? 8.281 0.138 10.774 1.00 92.94 107 ARG A CA 1
ATOM 790 C C . ARG A 1 107 ? 7.877 -0.299 12.178 1.00 92.94 107 ARG A C 1
ATOM 792 O O . ARG A 1 107 ? 7.045 0.331 12.827 1.00 92.94 107 ARG A O 1
ATOM 799 N N . GLY A 1 108 ? 8.482 -1.378 12.657 1.00 87.62 108 GLY A N 1
ATOM 800 C CA . GLY A 1 108 ? 8.211 -1.966 13.969 1.00 87.62 108 GLY A CA 1
ATOM 801 C C . GLY A 1 108 ? 7.068 -2.989 13.983 1.00 87.62 108 GLY A C 1
ATOM 802 O O . GLY A 1 108 ? 6.463 -3.205 15.033 1.00 87.62 108 GLY A O 1
ATOM 803 N N . GLY A 1 109 ? 6.770 -3.633 12.848 1.00 86.00 109 GLY A N 1
ATOM 804 C CA . GLY A 1 109 ? 5.766 -4.703 12.741 1.00 86.00 109 GLY A CA 1
ATOM 805 C C . GLY A 1 109 ? 4.375 -4.227 12.303 1.00 86.00 109 GLY A C 1
ATOM 806 O O . GLY A 1 109 ? 4.255 -3.392 11.414 1.00 86.00 109 GLY A O 1
ATOM 807 N N . GLY A 1 110 ? 3.317 -4.802 12.889 1.00 91.00 110 GLY A N 1
ATOM 808 C CA . GLY A 1 110 ? 1.919 -4.537 12.516 1.00 91.00 110 GLY A CA 1
ATOM 809 C C . GLY A 1 110 ? 1.282 -5.667 11.703 1.00 91.00 110 GLY A C 1
ATOM 810 O O . GLY A 1 110 ? 1.788 -6.793 11.670 1.00 91.00 110 GLY A O 1
ATOM 811 N N . SER A 1 111 ? 0.143 -5.379 11.068 1.00 96.31 111 SER A N 1
ATOM 812 C CA . SER A 1 111 ? -0.548 -6.348 10.212 1.00 96.31 111 SER A CA 1
ATOM 813 C C . SER A 1 111 ? -0.748 -5.823 8.799 1.00 96.31 111 SER A C 1
ATOM 815 O O . SER A 1 111 ? -1.258 -4.722 8.614 1.00 96.31 111 SER A O 1
ATOM 817 N N . VAL A 1 112 ? -0.375 -6.631 7.808 1.00 98.19 112 VAL A N 1
ATOM 818 C CA . VAL A 1 112 ? -0.478 -6.278 6.390 1.00 98.19 112 VAL A CA 1
ATOM 819 C C . VAL A 1 112 ? -1.176 -7.405 5.632 1.00 98.19 112 VAL A C 1
ATOM 821 O O . VAL A 1 112 ? -0.751 -8.557 5.684 1.00 98.19 112 VAL A O 1
ATOM 824 N N . GLN A 1 113 ? -2.255 -7.076 4.930 1.00 98.50 113 GLN A N 1
ATOM 825 C CA . GLN A 1 113 ? -2.954 -7.973 4.010 1.00 98.50 113 GLN A CA 1
ATOM 826 C C . GLN A 1 113 ? -2.964 -7.335 2.626 1.00 98.50 113 GLN A C 1
ATOM 828 O O . GLN A 1 113 ? -3.338 -6.170 2.496 1.00 98.50 113 GLN A O 1
ATOM 833 N N . VAL A 1 114 ? -2.522 -8.074 1.612 1.00 98.31 114 VAL A N 1
ATOM 834 C CA . VAL A 1 114 ? -2.388 -7.570 0.242 1.00 98.31 114 VAL A CA 1
ATOM 835 C C . VAL A 1 114 ? -2.984 -8.577 -0.725 1.00 98.31 114 VAL A C 1
ATOM 837 O O . VAL A 1 114 ? -2.408 -9.642 -0.943 1.00 98.31 114 VAL A O 1
ATOM 840 N N . ASP A 1 115 ? -4.118 -8.230 -1.318 1.00 98.38 115 ASP A N 1
ATOM 841 C CA . ASP A 1 115 ? -4.902 -9.157 -2.123 1.00 98.38 115 ASP A CA 1
ATOM 842 C C . ASP A 1 115 ? -5.200 -8.603 -3.518 1.00 98.38 115 ASP A C 1
ATOM 844 O O . ASP A 1 115 ? -5.786 -7.529 -3.679 1.00 98.38 115 ASP A O 1
ATOM 848 N N . CYS A 1 116 ? -4.835 -9.371 -4.544 1.00 98.06 116 CYS A N 1
ATOM 849 C CA . CYS A 1 116 ? -5.077 -9.040 -5.949 1.00 98.06 116 CYS A CA 1
ATOM 850 C C . CYS A 1 116 ? -4.540 -7.662 -6.373 1.00 98.06 116 CYS A C 1
ATOM 852 O O . CYS A 1 116 ? -5.151 -6.997 -7.207 1.00 98.06 116 CYS A O 1
ATOM 854 N N . CYS A 1 117 ? -3.440 -7.208 -5.775 1.00 98.44 117 CYS A N 1
ATOM 855 C CA . CYS A 1 117 ? -2.787 -5.953 -6.127 1.00 98.44 117 CYS A CA 1
ATOM 856 C C . CYS A 1 117 ? -1.761 -6.148 -7.248 1.00 98.44 117 CYS A C 1
ATOM 858 O O . CYS A 1 117 ? -1.216 -7.237 -7.441 1.00 98.44 117 CYS A O 1
ATOM 860 N N . CYS A 1 118 ? -1.461 -5.059 -7.944 1.00 98.06 118 CYS A N 1
ATOM 861 C CA . CYS A 1 118 ? -0.459 -5.002 -8.994 1.00 98.06 118 CYS A CA 1
ATOM 862 C C . CYS A 1 118 ? 0.740 -4.162 -8.543 1.00 98.06 118 CYS A C 1
ATOM 864 O O . CYS A 1 118 ? 0.568 -3.049 -8.042 1.00 98.06 118 CYS A O 1
ATOM 866 N N . PHE A 1 119 ? 1.950 -4.680 -8.740 1.00 97.62 119 PHE A N 1
ATOM 867 C CA . PHE A 1 119 ? 3.207 -4.031 -8.383 1.00 97.62 119 PHE A CA 1
ATOM 868 C C . PHE A 1 119 ? 4.100 -3.935 -9.617 1.00 97.62 119 PHE A C 1
ATOM 870 O O . PHE A 1 119 ? 4.661 -4.944 -10.036 1.00 97.62 119 PHE A O 1
ATOM 877 N N . PHE A 1 120 ? 4.260 -2.730 -10.165 1.00 95.56 120 PHE A N 1
ATOM 878 C CA . PHE A 1 120 ? 5.034 -2.492 -11.386 1.00 95.56 120 PHE A CA 1
ATOM 879 C C . PHE A 1 120 ? 6.192 -1.527 -11.159 1.00 95.56 120 PHE A C 1
ATOM 881 O O . PHE A 1 120 ? 6.017 -0.499 -10.504 1.00 95.56 120 PHE A O 1
ATOM 888 N N . GLN A 1 121 ? 7.366 -1.840 -11.716 1.00 93.56 121 GLN A N 1
ATOM 889 C CA . GLN A 1 121 ? 8.538 -0.954 -11.670 1.00 93.56 121 GLN A CA 1
ATOM 890 C C . GLN A 1 121 ? 8.903 -0.496 -10.245 1.00 93.56 121 GLN A C 1
ATOM 892 O O . GLN A 1 121 ? 9.271 0.658 -10.018 1.00 93.56 121 GLN A O 1
ATOM 897 N N . ASN A 1 122 ? 8.750 -1.388 -9.262 1.00 92.75 122 ASN A N 1
ATOM 898 C CA . ASN A 1 122 ? 9.121 -1.111 -7.877 1.00 92.75 122 ASN A CA 1
ATOM 899 C C . ASN A 1 122 ? 10.438 -1.816 -7.537 1.00 92.75 122 ASN A C 1
ATOM 901 O O . ASN A 1 122 ? 10.585 -2.988 -7.875 1.00 92.75 122 ASN A O 1
ATOM 905 N N . ASP A 1 123 ? 11.353 -1.173 -6.799 1.00 91.62 123 ASP A N 1
ATOM 906 C CA . ASP A 1 123 ? 12.594 -1.858 -6.375 1.00 91.62 123 ASP A CA 1
ATOM 907 C C . ASP A 1 123 ? 12.269 -3.044 -5.441 1.00 91.62 123 ASP A C 1
ATOM 909 O O . ASP A 1 123 ? 12.938 -4.080 -5.442 1.00 91.62 123 ASP A O 1
ATOM 913 N N . ALA A 1 124 ? 11.224 -2.887 -4.624 1.00 93.75 124 ALA A N 1
ATOM 914 C CA . ALA A 1 124 ? 10.583 -3.955 -3.874 1.00 93.75 124 ALA A CA 1
ATOM 915 C C . ALA A 1 124 ? 9.078 -3.688 -3.766 1.00 93.75 124 ALA A C 1
ATOM 917 O O . ALA A 1 124 ? 8.643 -2.571 -3.493 1.00 93.75 124 ALA A O 1
ATOM 918 N N . ALA A 1 125 ? 8.252 -4.718 -3.902 1.00 96.75 125 ALA A N 1
ATOM 919 C CA . ALA A 1 125 ? 6.832 -4.562 -3.608 1.00 96.75 125 ALA A CA 1
ATOM 920 C C . ALA A 1 125 ? 6.578 -4.477 -2.086 1.00 96.75 125 ALA A C 1
ATOM 922 O O . ALA A 1 125 ? 5.830 -3.618 -1.624 1.00 96.75 125 ALA A O 1
ATOM 923 N N . LEU A 1 126 ? 7.251 -5.309 -1.287 1.00 97.56 126 LEU A N 1
ATOM 924 C CA . LEU A 1 126 ? 7.111 -5.363 0.167 1.00 97.56 126 LEU A CA 1
ATOM 925 C C . LEU A 1 126 ? 8.479 -5.267 0.855 1.00 97.56 126 LEU A C 1
ATOM 927 O O . LEU A 1 126 ? 9.370 -6.079 0.621 1.00 97.56 126 LEU A O 1
ATOM 931 N N . SER A 1 127 ? 8.621 -4.303 1.761 1.00 96.50 127 SER A N 1
ATOM 932 C CA . SER A 1 127 ? 9.765 -4.149 2.665 1.00 96.50 127 SER A CA 1
ATOM 933 C C . SER A 1 127 ? 9.259 -4.267 4.100 1.00 96.50 127 SER A C 1
ATOM 935 O O . SER A 1 127 ? 8.862 -3.273 4.705 1.00 96.50 127 SER A O 1
ATOM 937 N N . LEU A 1 128 ? 9.211 -5.489 4.627 1.00 96.75 128 LEU A N 1
ATOM 938 C CA . LEU A 1 128 ? 8.545 -5.777 5.897 1.00 96.75 128 LEU A CA 1
ATOM 939 C C . LEU A 1 128 ? 9.539 -6.155 6.999 1.00 96.75 128 LEU A C 1
ATOM 941 O O . LEU A 1 128 ? 10.520 -6.845 6.737 1.00 96.75 128 LEU A O 1
ATOM 945 N N . ASP A 1 129 ? 9.230 -5.768 8.233 1.00 94.62 129 ASP A N 1
ATOM 946 C CA . ASP A 1 129 ? 9.963 -6.172 9.433 1.00 94.62 129 ASP A CA 1
ATOM 947 C C . ASP A 1 129 ? 9.592 -7.594 9.862 1.00 94.62 129 ASP A C 1
ATOM 949 O O . ASP A 1 129 ? 8.464 -8.054 9.662 1.00 94.62 129 ASP A O 1
ATOM 953 N N . ASP A 1 130 ? 10.494 -8.247 10.594 1.00 93.50 130 ASP A N 1
ATOM 954 C CA . ASP A 1 130 ? 10.327 -9.623 11.085 1.00 93.50 130 ASP A CA 1
ATOM 955 C C . ASP A 1 130 ? 9.095 -9.837 11.980 1.00 93.50 130 ASP A C 1
ATOM 957 O O . ASP A 1 130 ? 8.585 -10.955 12.105 1.00 93.50 130 ASP A O 1
ATOM 961 N N . LEU A 1 131 ? 8.608 -8.767 12.617 1.00 92.88 131 LEU A N 1
ATOM 962 C CA . LEU A 1 131 ? 7.462 -8.799 13.525 1.00 92.88 131 LEU A CA 1
ATOM 963 C C . LEU A 1 131 ? 6.111 -8.672 12.813 1.00 92.88 131 LEU A C 1
ATOM 965 O O . LEU A 1 131 ? 5.076 -8.827 13.466 1.00 92.88 131 LEU A O 1
ATOM 969 N N . VAL A 1 132 ? 6.095 -8.386 11.507 1.00 95.38 132 VAL A N 1
ATOM 970 C CA . VAL A 1 132 ? 4.843 -8.260 10.758 1.00 95.38 132 VAL A CA 1
ATOM 971 C C . VAL A 1 132 ? 4.100 -9.598 10.713 1.00 95.38 132 VAL A C 1
ATOM 973 O O . VAL A 1 132 ? 4.691 -10.681 10.628 1.00 95.38 132 VAL A O 1
ATOM 976 N N . VAL A 1 133 ? 2.774 -9.523 10.694 1.00 96.44 133 VAL A N 1
ATOM 977 C CA . VAL A 1 133 ? 1.903 -10.670 10.424 1.00 96.44 133 VAL A CA 1
ATOM 978 C C . VAL A 1 133 ? 0.953 -10.371 9.272 1.00 96.44 133 VAL A C 1
ATOM 980 O O . VAL A 1 133 ? 0.531 -9.232 9.073 1.00 96.44 133 VAL A O 1
ATOM 983 N N . GLY A 1 134 ? 0.564 -11.409 8.535 1.00 97.31 134 GLY A N 1
ATOM 984 C CA . GLY A 1 134 ? -0.465 -11.299 7.506 1.00 97.31 134 GLY A CA 1
ATOM 985 C C . GLY A 1 134 ? -0.141 -12.094 6.254 1.00 97.31 134 GLY A C 1
ATOM 986 O O . GLY A 1 134 ? 0.451 -13.181 6.336 1.00 97.31 134 GLY A O 1
ATOM 987 N N . HIS A 1 135 ? -0.585 -11.595 5.104 1.00 98.06 135 HIS A N 1
ATOM 988 C CA . HIS A 1 135 ? -0.419 -12.304 3.843 1.00 98.06 135 HIS A CA 1
ATOM 989 C C . HIS A 1 135 ? -0.398 -11.392 2.619 1.00 98.06 135 HIS A C 1
ATOM 991 O O . HIS A 1 135 ? -0.926 -10.284 2.633 1.00 98.06 135 HIS A O 1
ATOM 997 N N . ALA A 1 136 ? 0.177 -11.921 1.544 1.00 98.12 136 ALA A N 1
ATOM 998 C CA . ALA A 1 136 ? 0.041 -11.406 0.193 1.00 98.12 136 ALA A CA 1
ATOM 999 C C . ALA A 1 136 ? -0.488 -12.523 -0.717 1.00 98.12 136 ALA A C 1
ATOM 1001 O O . ALA A 1 136 ? 0.179 -13.560 -0.850 1.00 98.12 136 ALA A O 1
ATOM 1002 N N . SER A 1 137 ? -1.670 -12.340 -1.315 1.00 98.00 137 SER A N 1
ATOM 1003 C CA . SER A 1 137 ? -2.275 -13.338 -2.197 1.00 98.00 137 SER A CA 1
ATOM 1004 C C . SER A 1 137 ? -2.821 -12.797 -3.518 1.00 98.00 137 SER A C 1
ATOM 1006 O O . SER A 1 137 ? -3.336 -11.686 -3.588 1.00 98.00 137 SER A O 1
ATOM 1008 N N . GLY A 1 138 ? -2.693 -13.583 -4.591 1.00 97.12 138 GLY A N 1
ATOM 1009 C CA . GLY A 1 138 ? -3.261 -13.237 -5.900 1.00 97.12 138 GLY A CA 1
ATOM 1010 C C . GLY A 1 138 ? -2.642 -12.007 -6.573 1.00 97.12 138 GLY A C 1
ATOM 1011 O O . GLY A 1 138 ? -3.261 -11.450 -7.472 1.00 97.12 138 GLY A O 1
ATOM 1012 N N . ASN A 1 139 ? -1.474 -11.541 -6.124 1.00 98.00 139 ASN A N 1
ATOM 1013 C CA . ASN A 1 139 ? -0.868 -10.307 -6.625 1.00 98.00 139 ASN A CA 1
ATOM 1014 C C . ASN A 1 139 ? -0.103 -10.538 -7.928 1.00 98.00 139 ASN A C 1
ATOM 1016 O O . ASN A 1 139 ? 0.480 -11.605 -8.110 1.00 98.00 139 ASN A O 1
ATOM 1020 N N . THR A 1 140 ? -0.029 -9.517 -8.775 1.00 97.75 140 THR A N 1
ATOM 1021 C CA . THR A 1 140 ? 0.860 -9.484 -9.943 1.00 97.75 140 THR A CA 1
ATOM 1022 C C . THR A 1 140 ? 2.068 -8.620 -9.615 1.00 97.75 140 THR A C 1
ATOM 1024 O O . THR A 1 140 ? 1.908 -7.477 -9.185 1.00 97.75 140 THR A O 1
ATOM 1027 N N . VAL A 1 141 ? 3.271 -9.162 -9.784 1.00 95.94 141 VAL A N 1
ATOM 1028 C CA . VAL A 1 141 ? 4.526 -8.491 -9.437 1.00 95.94 141 VAL A CA 1
ATOM 1029 C C . VAL A 1 141 ? 5.471 -8.529 -10.629 1.00 95.94 141 VAL A C 1
ATOM 1031 O O . VAL A 1 141 ? 5.838 -9.606 -11.089 1.00 95.94 141 VAL A O 1
ATOM 1034 N N . ASP A 1 142 ? 5.895 -7.360 -11.084 1.00 92.44 142 ASP A N 1
ATOM 1035 C CA . ASP A 1 142 ? 7.018 -7.205 -12.003 1.00 92.44 142 ASP A CA 1
ATOM 1036 C C . ASP A 1 142 ? 8.314 -7.134 -11.183 1.00 92.44 142 ASP A C 1
ATOM 1038 O O . ASP A 1 142 ? 8.560 -6.169 -10.454 1.00 92.44 142 ASP A O 1
ATOM 1042 N N . GLY A 1 143 ? 9.086 -8.224 -11.204 1.00 86.94 143 GLY A N 1
ATOM 1043 C CA . GLY A 1 143 ? 10.303 -8.385 -10.408 1.00 86.94 143 GLY A CA 1
ATOM 1044 C C . GLY A 1 143 ? 10.098 -9.112 -9.073 1.00 86.94 143 GLY A C 1
ATOM 1045 O O . GLY A 1 143 ? 9.443 -10.148 -8.993 1.00 86.94 143 GLY A O 1
ATOM 1046 N N . SER A 1 144 ? 10.728 -8.628 -7.999 1.00 89.19 144 SER A N 1
ATOM 1047 C CA . SER A 1 144 ? 10.748 -9.332 -6.708 1.00 89.19 144 SER A CA 1
ATOM 1048 C C . SER A 1 144 ? 9.713 -8.791 -5.722 1.00 89.19 144 SER A C 1
ATOM 1050 O O . SER A 1 144 ? 9.651 -7.595 -5.436 1.00 89.19 144 SER A O 1
ATOM 1052 N N . MET A 1 145 ? 8.962 -9.702 -5.091 1.00 94.56 145 MET A N 1
ATOM 1053 C CA . MET A 1 145 ? 8.009 -9.358 -4.027 1.00 94.56 145 MET A CA 1
ATOM 1054 C C . MET A 1 145 ? 8.707 -8.678 -2.840 1.00 94.56 145 MET A C 1
ATOM 1056 O O . MET A 1 145 ? 8.149 -7.751 -2.269 1.00 94.56 145 MET A O 1
ATOM 1060 N N . PHE A 1 146 ? 9.916 -9.118 -2.479 1.00 94.88 146 PHE A N 1
ATOM 1061 C CA . PHE A 1 146 ? 10.653 -8.600 -1.318 1.00 94.88 146 PHE A CA 1
ATOM 1062 C C . PHE A 1 146 ? 11.961 -7.887 -1.687 1.00 94.88 146 PHE A C 1
ATOM 1064 O O . PHE A 1 146 ? 12.642 -7.359 -0.814 1.00 94.88 146 PHE A O 1
ATOM 1071 N N . GLY A 1 147 ? 12.345 -7.845 -2.965 1.00 90.75 147 GLY A N 1
ATOM 1072 C CA . GLY A 1 147 ? 13.639 -7.304 -3.385 1.00 90.75 147 GLY A CA 1
ATOM 1073 C C . GLY A 1 147 ? 14.795 -7.987 -2.647 1.00 90.75 147 GLY A C 1
ATOM 1074 O O . GLY A 1 147 ? 14.908 -9.212 -2.652 1.00 90.75 147 GLY A O 1
ATOM 1075 N N . ARG A 1 148 ? 15.626 -7.181 -1.978 1.00 90.38 148 ARG A N 1
ATOM 1076 C CA . ARG A 1 148 ? 16.733 -7.636 -1.115 1.00 90.38 148 ARG A CA 1
ATOM 1077 C C . ARG A 1 148 ? 16.311 -8.055 0.299 1.00 90.38 148 ARG A C 1
ATOM 1079 O O . ARG A 1 148 ? 17.156 -8.474 1.085 1.00 90.38 148 ARG A O 1
ATOM 1086 N N . TRP A 1 149 ? 15.052 -7.842 0.663 1.00 90.31 149 TRP A N 1
ATOM 1087 C CA . TRP A 1 149 ? 14.546 -8.091 2.007 1.00 90.31 149 TRP A CA 1
ATOM 1088 C C . TRP A 1 149 ? 14.141 -9.556 2.167 1.00 90.31 149 TRP A C 1
ATOM 1090 O O . TRP A 1 149 ? 13.710 -10.214 1.220 1.00 90.31 149 TRP A O 1
ATOM 1100 N N . ILE A 1 150 ? 14.279 -10.076 3.383 1.00 90.75 150 ILE A N 1
ATOM 1101 C CA . ILE A 1 150 ? 13.879 -11.445 3.704 1.00 90.75 150 ILE A CA 1
ATOM 1102 C C . ILE A 1 150 ? 12.394 -11.438 4.063 1.00 90.75 150 ILE A C 1
ATOM 1104 O O . ILE A 1 150 ? 11.932 -10.589 4.821 1.00 90.75 150 ILE A O 1
ATOM 1108 N N . ARG A 1 151 ? 11.635 -12.403 3.534 1.00 94.69 151 ARG A N 1
ATOM 1109 C CA . ARG A 1 151 ? 10.231 -12.592 3.914 1.00 94.69 151 ARG A CA 1
ATOM 1110 C C . ARG A 1 151 ? 10.131 -12.897 5.419 1.00 94.69 151 ARG A C 1
ATOM 1112 O O . ARG A 1 151 ? 10.694 -13.908 5.849 1.00 94.69 151 ARG A O 1
ATOM 1119 N N . PRO A 1 152 ? 9.330 -12.144 6.190 1.00 94.81 152 PRO A N 1
ATOM 1120 C CA . PRO A 1 152 ? 9.105 -12.4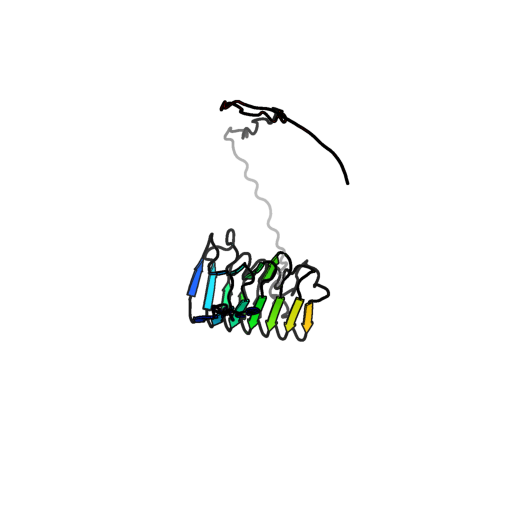43 7.600 1.00 94.81 152 PRO A CA 1
ATOM 1121 C C . PRO A 1 152 ? 8.463 -13.819 7.804 1.00 94.81 152 PRO A C 1
ATOM 1123 O O . PRO A 1 152 ? 7.553 -14.216 7.072 1.00 94.81 152 PRO A O 1
ATOM 1126 N N . VAL A 1 153 ? 8.889 -14.542 8.845 1.00 93.69 153 VAL A N 1
ATOM 1127 C CA . VAL A 1 153 ? 8.456 -15.930 9.121 1.00 93.69 153 VAL A CA 1
ATOM 1128 C C . VAL A 1 153 ? 6.933 -16.055 9.229 1.00 93.69 153 VAL A C 1
ATOM 1130 O O . VAL A 1 153 ? 6.347 -17.036 8.771 1.00 93.69 153 VAL A O 1
ATOM 1133 N N . ARG A 1 154 ? 6.277 -15.047 9.815 1.00 94.38 154 ARG A N 1
ATOM 1134 C CA . ARG A 1 154 ? 4.824 -15.022 10.049 1.00 94.38 154 ARG A CA 1
ATOM 1135 C C . ARG A 1 154 ? 4.024 -14.397 8.902 1.00 94.38 154 ARG A C 1
ATOM 1137 O O . ARG A 1 154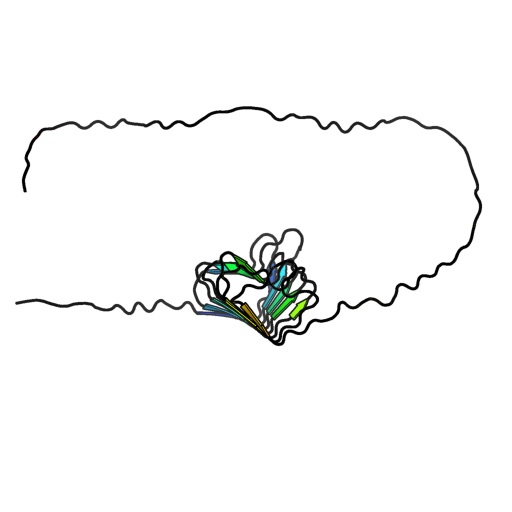 ? 2.808 -14.249 9.027 1.00 94.38 154 ARG A O 1
ATOM 1144 N N . PHE A 1 155 ? 4.676 -14.048 7.794 1.00 97.25 155 PHE A N 1
ATOM 1145 C CA . PHE A 1 155 ? 4.030 -13.471 6.622 1.00 97.25 155 PHE A CA 1
ATOM 1146 C C . PHE A 1 155 ? 3.896 -14.512 5.510 1.00 97.25 155 PHE A C 1
ATOM 1148 O O . PHE A 1 155 ? 4.880 -15.104 5.058 1.00 97.25 155 PHE A O 1
ATOM 1155 N N . ARG A 1 156 ? 2.665 -14.771 5.068 1.00 97.31 156 ARG A N 1
ATOM 1156 C CA . ARG A 1 156 ? 2.366 -15.814 4.074 1.00 97.31 156 ARG A CA 1
ATOM 1157 C C . ARG A 1 156 ? 2.280 -15.225 2.669 1.00 97.31 156 ARG A C 1
ATOM 1159 O O . ARG A 1 156 ? 1.661 -14.187 2.483 1.00 97.31 156 ARG A O 1
ATOM 1166 N N . CYS A 1 157 ? 2.822 -15.920 1.674 1.00 95.56 157 CYS A N 1
ATOM 1167 C CA . CYS A 1 157 ? 2.674 -15.549 0.265 1.00 95.56 157 CYS A CA 1
ATOM 1168 C C . CYS A 1 157 ? 2.085 -16.729 -0.503 1.00 95.56 157 CYS A C 1
ATOM 1170 O O . CYS A 1 157 ? 2.638 -17.825 -0.425 1.00 95.56 157 CYS A O 1
ATOM 1172 N N . VAL A 1 158 ? 0.968 -16.526 -1.205 1.00 94.38 158 VAL A N 1
ATOM 1173 C CA . VAL A 1 158 ? 0.260 -17.606 -1.913 1.00 94.38 158 VAL A CA 1
ATOM 1174 C C . VAL A 1 158 ? -0.345 -17.088 -3.213 1.00 94.38 158 VAL A C 1
ATOM 1176 O O . VAL A 1 158 ? -1.052 -16.090 -3.206 1.00 94.38 158 VAL A O 1
ATOM 1179 N N . GLY A 1 159 ? -0.122 -17.789 -4.326 1.00 91.44 159 GLY A N 1
ATOM 1180 C CA . GLY A 1 159 ? -0.797 -17.488 -5.595 1.00 91.44 159 GLY A CA 1
ATOM 1181 C C . GLY A 1 159 ? -0.438 -16.129 -6.206 1.00 91.44 159 GLY A C 1
ATOM 1182 O O . GLY A 1 159 ? -1.256 -15.565 -6.921 1.00 91.44 159 GLY A O 1
ATOM 1183 N N . ASN A 1 160 ? 0.745 -15.585 -5.903 1.00 95.06 160 ASN A N 1
ATOM 1184 C CA . ASN A 1 160 ? 1.250 -14.383 -6.567 1.00 95.06 160 ASN A CA 1
ATOM 1185 C C . ASN A 1 160 ? 1.885 -14.769 -7.910 1.00 95.06 160 ASN A C 1
ATOM 1187 O O . ASN A 1 160 ? 2.605 -15.767 -7.987 1.00 95.06 160 ASN A O 1
ATOM 1191 N N . THR A 1 161 ? 1.615 -13.979 -8.942 1.00 94.94 161 THR A N 1
ATOM 1192 C CA . THR A 1 161 ? 2.134 -14.148 -10.300 1.00 94.94 161 THR A CA 1
ATOM 1193 C C . THR A 1 161 ? 3.276 -13.171 -10.527 1.00 94.94 161 THR A C 1
ATOM 1195 O O . THR A 1 161 ? 3.172 -12.001 -10.163 1.00 94.94 161 THR A O 1
ATOM 1198 N N . TYR A 1 162 ? 4.351 -13.651 -11.144 1.00 89.69 162 TYR A N 1
ATOM 1199 C CA . TYR A 1 162 ? 5.514 -12.844 -11.485 1.00 89.69 162 TYR A CA 1
ATOM 1200 C C . TYR A 1 162 ? 5.530 -12.623 -12.990 1.00 89.69 162 TYR A C 1
ATOM 1202 O O . TYR A 1 162 ? 5.570 -13.596 -13.746 1.00 89.69 162 TYR A O 1
ATOM 1210 N N . THR A 1 163 ? 5.447 -11.368 -13.420 1.00 85.81 163 THR A N 1
ATOM 1211 C CA . THR A 1 163 ? 5.634 -11.030 -14.831 1.00 85.81 163 THR A CA 1
ATOM 1212 C C . THR A 1 163 ? 7.128 -11.032 -15.116 1.00 85.81 163 THR A C 1
ATOM 1214 O O . THR A 1 163 ? 7.916 -10.514 -14.321 1.00 85.81 163 THR A O 1
ATOM 1217 N N . ALA A 1 164 ? 7.527 -11.681 -16.210 1.00 70.81 164 ALA A N 1
ATOM 1218 C CA . ALA A 1 164 ? 8.892 -11.551 -16.691 1.00 70.81 164 ALA A CA 1
ATOM 1219 C C . ALA A 1 164 ? 9.123 -10.082 -17.076 1.00 70.81 164 ALA A C 1
ATOM 1221 O O . ALA A 1 164 ? 8.184 -9.460 -17.578 1.00 70.81 164 ALA A O 1
ATOM 1222 N N . PRO A 1 165 ? 10.323 -9.525 -16.839 1.00 62.09 165 PRO A N 1
ATOM 1223 C CA . PRO A 1 165 ? 10.674 -8.269 -17.477 1.00 62.09 165 PRO A CA 1
ATOM 1224 C C . PRO A 1 165 ? 10.550 -8.488 -18.986 1.00 62.09 165 PRO A C 1
ATOM 1226 O O . PRO A 1 165 ? 11.031 -9.510 -19.485 1.00 62.09 165 PRO A O 1
ATOM 1229 N N . ASP A 1 166 ? 9.875 -7.577 -19.683 1.00 59.81 166 ASP A N 1
ATOM 1230 C CA . ASP A 1 166 ? 9.894 -7.553 -21.141 1.00 59.81 166 ASP A CA 1
ATOM 1231 C C . ASP A 1 166 ? 11.368 -7.409 -21.545 1.00 59.81 166 ASP A C 1
ATOM 1233 O O . ASP A 1 166 ? 11.992 -6.368 -21.342 1.00 59.81 166 ASP A O 1
ATOM 1237 N N . VAL A 1 167 ? 11.978 -8.516 -21.973 1.00 55.97 167 VAL A N 1
ATOM 1238 C CA . VAL A 1 167 ? 13.299 -8.486 -22.586 1.00 55.97 167 VAL A CA 1
ATOM 1239 C C . VAL A 1 167 ? 13.033 -7.922 -23.966 1.00 55.97 167 VAL A C 1
ATOM 1241 O O . VAL A 1 167 ? 12.441 -8.613 -24.792 1.00 55.97 167 VAL A O 1
ATOM 1244 N N . ASP A 1 168 ? 13.387 -6.658 -24.180 1.00 51.00 168 ASP A N 1
ATOM 1245 C CA . ASP A 1 168 ? 13.420 -6.082 -25.518 1.00 51.00 168 ASP A CA 1
ATOM 1246 C C . ASP A 1 168 ? 14.371 -6.959 -26.357 1.00 51.00 168 ASP A C 1
ATOM 1248 O O . ASP A 1 168 ? 15.592 -6.865 -26.237 1.00 51.00 168 ASP A O 1
ATOM 1252 N N . GLU A 1 169 ? 13.827 -7.879 -27.161 1.00 53.84 169 GLU A N 1
ATOM 1253 C CA . GLU A 1 169 ? 14.582 -8.729 -28.097 1.00 53.84 169 GLU A CA 1
ATOM 1254 C C . GLU A 1 169 ? 15.034 -7.932 -29.340 1.00 53.84 169 GLU A C 1
ATOM 1256 O O . GLU A 1 169 ? 15.067 -8.469 -30.440 1.00 53.84 169 GLU A O 1
ATOM 1261 N N . ASP A 1 170 ? 15.401 -6.657 -29.169 1.00 56.91 170 ASP A N 1
ATOM 1262 C CA . ASP A 1 170 ? 15.787 -5.735 -30.243 1.00 56.91 170 ASP A CA 1
ATOM 1263 C C . ASP A 1 170 ? 17.111 -5.012 -29.908 1.00 56.91 170 ASP A C 1
ATOM 1265 O O . ASP A 1 170 ? 17.189 -3.786 -29.866 1.00 56.91 170 ASP A O 1
ATOM 1269 N N . GLU A 1 171 ? 18.194 -5.765 -29.701 1.00 54.38 171 GLU A N 1
ATOM 1270 C CA . GLU A 1 171 ? 19.546 -5.271 -30.007 1.00 54.38 171 GLU A CA 1
ATOM 1271 C C . GLU A 1 171 ? 20.203 -6.214 -31.020 1.00 54.38 171 GLU A C 1
ATOM 1273 O O . GLU A 1 171 ? 21.031 -7.070 -30.697 1.00 54.38 171 GLU A O 1
ATOM 1278 N N . ASP A 1 172 ? 19.804 -6.047 -32.283 1.00 49.84 172 ASP A N 1
ATOM 1279 C CA . ASP A 1 172 ? 20.565 -6.520 -33.433 1.00 49.84 172 ASP A CA 1
ATOM 1280 C C . ASP A 1 172 ? 21.967 -5.898 -33.381 1.00 49.84 172 ASP A C 1
ATOM 1282 O O . ASP A 1 172 ? 22.185 -4.715 -33.655 1.00 49.84 172 ASP A O 1
ATOM 1286 N N . VAL A 1 173 ? 22.945 -6.727 -33.028 1.00 52.72 173 VAL A N 1
ATOM 1287 C CA . VAL A 1 173 ? 24.370 -6.442 -33.165 1.00 52.72 173 VAL A CA 1
ATOM 1288 C C . VAL A 1 173 ? 24.695 -6.387 -34.661 1.00 52.72 173 VAL A C 1
ATOM 1290 O O . VAL A 1 173 ? 25.152 -7.365 -35.252 1.00 52.72 173 VAL A O 1
ATOM 1293 N N . SER A 1 174 ? 24.476 -5.239 -35.303 1.00 53.09 174 SER A N 1
ATOM 1294 C CA . SER A 1 174 ? 25.047 -4.963 -36.622 1.00 53.09 174 SER A CA 1
ATOM 1295 C C . SER A 1 174 ? 26.521 -4.597 -36.448 1.00 53.09 174 SER A C 1
ATOM 1297 O O . SER A 1 174 ? 26.901 -3.435 -36.294 1.00 53.09 174 SER A O 1
ATOM 1299 N N . GLN A 1 175 ? 27.353 -5.633 -36.413 1.00 50.81 175 GLN A N 1
ATOM 1300 C CA . GLN A 1 175 ? 28.804 -5.550 -36.448 1.00 50.81 175 GLN A CA 1
ATOM 1301 C C . GLN A 1 175 ? 29.260 -5.401 -37.902 1.00 50.81 175 GLN A C 1
ATOM 1303 O O . GLN A 1 175 ? 29.726 -6.363 -38.501 1.00 50.81 175 GLN A O 1
ATOM 1308 N N . ASP A 1 176 ? 29.142 -4.195 -38.456 1.00 49.56 176 ASP A N 1
ATOM 1309 C CA . ASP A 1 176 ? 29.788 -3.851 -39.723 1.00 49.56 176 ASP A CA 1
ATOM 1310 C C . ASP A 1 176 ? 31.014 -2.972 -39.460 1.00 49.56 176 ASP A C 1
ATOM 1312 O O . ASP A 1 176 ? 30.941 -1.778 -39.167 1.00 49.56 176 ASP A O 1
ATOM 1316 N N . LEU A 1 177 ? 32.171 -3.632 -39.560 1.00 50.50 177 LEU A N 1
ATOM 1317 C CA . LEU A 1 177 ? 33.431 -3.038 -39.988 1.00 50.50 177 LEU A CA 1
ATOM 1318 C C . LEU A 1 177 ? 33.196 -2.145 -41.209 1.00 50.50 177 LEU A C 1
ATOM 1320 O O . LEU A 1 177 ? 32.613 -2.630 -42.168 1.00 50.50 177 LEU A O 1
ATOM 1324 N N . LEU A 1 178 ? 33.774 -0.943 -41.234 1.00 54.31 178 LEU A N 1
ATOM 1325 C CA . LEU A 1 178 ? 34.621 -0.519 -42.351 1.00 54.31 178 LEU A CA 1
ATOM 1326 C C . LEU A 1 178 ? 35.564 0.611 -41.916 1.00 54.31 178 LEU A C 1
ATOM 1328 O O . LEU A 1 178 ? 35.163 1.632 -41.358 1.00 54.31 178 LEU A O 1
ATOM 1332 N N . ASP A 1 179 ? 36.835 0.359 -42.199 1.00 50.12 179 ASP A N 1
ATOM 1333 C CA . ASP A 1 179 ? 37.987 1.241 -42.114 1.00 50.12 179 ASP A CA 1
ATOM 1334 C C . ASP A 1 179 ? 37.761 2.588 -42.811 1.00 50.12 179 ASP A C 1
ATOM 1336 O O . ASP A 1 179 ? 37.302 2.608 -43.947 1.00 50.12 179 ASP A O 1
ATOM 1340 N N . HIS A 1 180 ? 38.209 3.692 -42.204 1.00 49.94 180 HIS A N 1
ATOM 1341 C CA . HIS A 1 180 ? 38.755 4.820 -42.964 1.00 49.94 180 HIS A CA 1
ATOM 1342 C C . HIS A 1 180 ? 39.831 5.569 -42.167 1.00 49.94 180 HIS A C 1
ATOM 1344 O O . HIS A 1 180 ? 39.571 6.308 -41.222 1.00 49.94 180 HIS A O 1
ATOM 1350 N N . GLU A 1 181 ? 41.058 5.276 -42.588 1.00 42.44 181 GLU A N 1
ATOM 1351 C CA . GLU A 1 181 ? 42.244 6.121 -42.718 1.00 42.44 181 GLU A CA 1
ATOM 1352 C C . GLU A 1 181 ? 42.236 7.549 -42.138 1.00 42.44 181 GLU A C 1
ATOM 1354 O O . GLU A 1 181 ? 41.401 8.404 -42.423 1.00 42.44 181 GLU A O 1
ATOM 1359 N N . SER A 1 182 ? 43.321 7.798 -41.410 1.00 44.41 182 SER A N 1
ATOM 1360 C CA . SER A 1 182 ? 43.866 9.064 -40.936 1.00 44.41 182 SER A CA 1
ATOM 1361 C C . SER A 1 182 ? 43.911 10.200 -41.965 1.00 44.41 182 SER A C 1
ATOM 1363 O O . SER A 1 182 ? 44.473 10.036 -43.047 1.00 44.41 182 SER A O 1
ATOM 1365 N N . VAL A 1 183 ? 43.541 11.408 -41.529 1.00 46.78 183 VAL A N 1
ATOM 1366 C CA . VAL A 1 183 ? 44.171 12.650 -42.001 1.00 46.78 183 VAL A CA 1
ATOM 1367 C C . VAL A 1 183 ? 44.577 13.470 -40.781 1.00 46.78 183 VAL A C 1
ATOM 1369 O O . VAL A 1 183 ? 43.738 13.949 -40.023 1.00 46.78 183 VAL A O 1
ATOM 1372 N N . ALA A 1 184 ? 45.888 13.593 -40.591 1.00 46.44 184 ALA A N 1
ATOM 1373 C CA . ALA A 1 184 ? 46.490 14.571 -39.704 1.00 46.44 184 ALA A CA 1
ATOM 1374 C C . ALA A 1 184 ? 46.383 15.963 -40.341 1.00 46.44 184 ALA A C 1
ATOM 1376 O O . ALA A 1 184 ? 46.753 16.131 -41.504 1.00 46.44 184 ALA A O 1
ATOM 1377 N N . VAL A 1 185 ? 45.938 16.951 -39.567 1.00 54.44 185 VAL A N 1
ATOM 1378 C CA . VAL A 1 185 ? 46.283 18.356 -39.796 1.00 54.44 185 VAL A CA 1
ATOM 1379 C C . VAL A 1 185 ? 46.699 18.937 -38.450 1.00 54.44 185 VAL A C 1
ATOM 1381 O O . VAL A 1 185 ? 45.897 19.075 -37.528 1.00 54.44 185 VAL A O 1
ATOM 1384 N N . ASP A 1 186 ? 48.003 19.151 -38.366 1.00 45.81 186 ASP A N 1
ATOM 1385 C CA . ASP A 1 186 ? 48.720 20.012 -37.437 1.00 45.81 186 ASP A CA 1
ATOM 1386 C C . ASP A 1 186 ? 48.347 21.473 -37.730 1.00 45.81 186 ASP A C 1
ATOM 1388 O O . ASP A 1 186 ? 48.270 21.835 -38.902 1.00 45.81 186 ASP A O 1
ATOM 1392 N N . ASP A 1 187 ? 48.059 22.263 -36.691 1.00 45.16 187 ASP A N 1
ATOM 1393 C CA . ASP A 1 187 ? 48.478 23.669 -36.573 1.00 45.16 187 ASP A CA 1
ATOM 1394 C C . ASP A 1 187 ? 47.874 24.330 -35.314 1.00 45.16 187 ASP A C 1
ATOM 1396 O O . ASP A 1 187 ? 46.692 24.665 -35.251 1.00 45.16 187 ASP A O 1
ATOM 1400 N N . GLY A 1 188 ? 48.746 24.609 -34.340 1.00 37.53 188 GLY A N 1
ATOM 1401 C CA . GLY A 1 188 ? 48.877 25.980 -33.833 1.00 37.53 188 GLY A CA 1
ATOM 1402 C C . GLY A 1 188 ? 48.073 26.426 -32.602 1.00 37.53 188 GLY A C 1
ATOM 1403 O O . GLY A 1 188 ? 47.013 27.020 -32.734 1.00 37.53 188 GLY A O 1
ATOM 1404 N N . LEU A 1 189 ? 48.710 26.281 -31.431 1.00 49.19 189 LEU A N 1
ATOM 1405 C CA . LEU A 1 189 ? 48.968 27.319 -30.405 1.00 49.19 189 LEU A CA 1
ATOM 1406 C C . LEU A 1 189 ? 47.822 28.233 -29.903 1.00 49.19 189 LEU A C 1
ATOM 1408 O O . LEU A 1 189 ? 47.311 29.083 -30.627 1.00 49.19 189 LEU A O 1
ATOM 1412 N N . GLY A 1 190 ? 47.596 28.198 -28.583 1.00 41.34 190 GLY A N 1
ATOM 1413 C CA . GLY A 1 190 ? 46.908 29.246 -27.814 1.00 41.34 190 GLY A CA 1
ATOM 1414 C C . GLY A 1 190 ? 46.344 28.701 -26.492 1.00 41.34 190 GLY A C 1
ATOM 1415 O O . GLY A 1 190 ? 45.236 28.187 -26.488 1.00 41.34 190 GLY A O 1
ATOM 1416 N N . ASP A 1 191 ? 47.148 28.507 -25.448 1.00 43.88 191 ASP A N 1
ATOM 1417 C CA . ASP A 1 191 ? 47.497 29.496 -24.408 1.00 43.88 191 ASP A CA 1
ATOM 1418 C C . ASP A 1 191 ? 46.596 29.371 -23.155 1.00 43.88 191 ASP A C 1
ATOM 1420 O O . ASP A 1 191 ? 45.385 29.563 -23.204 1.00 43.88 191 ASP A O 1
ATOM 1424 N N . GLU A 1 192 ? 47.248 28.966 -22.063 1.00 50.09 192 GLU A N 1
ATOM 1425 C CA . GLU A 1 192 ? 47.002 29.287 -20.650 1.00 50.09 192 GLU A CA 1
ATOM 1426 C C . GLU A 1 192 ? 45.565 29.293 -20.081 1.00 50.09 192 GLU A C 1
ATOM 1428 O O . GLU A 1 192 ? 44.817 30.266 -20.166 1.00 50.09 192 GLU A O 1
ATOM 1433 N N . SER A 1 193 ? 45.230 28.259 -19.299 1.00 50.38 193 SER A N 1
ATOM 1434 C CA . SER A 1 193 ? 44.832 28.448 -17.888 1.00 50.38 193 SER A CA 1
ATOM 1435 C C . SER A 1 193 ? 44.733 27.111 -17.153 1.00 50.38 193 SER A C 1
ATOM 1437 O O . SER A 1 193 ? 43.896 26.263 -17.453 1.00 50.38 193 SER A O 1
ATOM 1439 N N . ASP A 1 194 ? 45.628 26.964 -16.182 1.00 47.25 194 ASP A N 1
ATOM 1440 C CA . ASP A 1 194 ? 45.736 25.843 -15.263 1.00 47.25 194 ASP A CA 1
ATOM 1441 C C . ASP A 1 194 ? 44.510 25.685 -14.352 1.00 47.25 194 ASP A C 1
ATOM 1443 O O . ASP A 1 194 ? 43.902 26.650 -13.875 1.00 47.25 194 ASP A O 1
ATOM 1447 N N . ASP A 1 195 ? 44.228 24.418 -14.062 1.00 45.47 195 ASP A N 1
ATOM 1448 C CA . ASP A 1 195 ? 43.480 23.932 -12.913 1.00 45.47 195 ASP A CA 1
ATOM 1449 C C . ASP A 1 195 ? 43.906 24.623 -11.611 1.00 45.47 195 ASP A C 1
ATOM 1451 O O . ASP A 1 195 ? 45.097 24.767 -11.357 1.00 45.47 195 ASP A O 1
ATOM 1455 N N . LEU A 1 196 ? 42.937 24.957 -10.747 1.00 43.81 196 LEU A N 1
ATOM 1456 C CA . LEU A 1 196 ? 43.052 24.906 -9.278 1.00 43.81 196 LEU A CA 1
ATOM 1457 C C . LEU A 1 196 ? 41.707 25.304 -8.640 1.00 43.81 196 LEU A C 1
ATOM 1459 O O . LEU A 1 196 ? 41.468 26.455 -8.272 1.00 43.81 196 LEU A O 1
ATOM 1463 N N . ILE A 1 197 ? 40.811 24.329 -8.462 1.00 44.31 197 ILE A N 1
ATOM 1464 C CA . ILE A 1 197 ? 39.717 24.464 -7.492 1.00 44.31 197 ILE A CA 1
ATOM 1465 C C . ILE A 1 197 ? 40.297 24.136 -6.114 1.00 44.31 197 ILE A C 1
ATOM 1467 O O . ILE A 1 197 ? 40.537 22.978 -5.775 1.00 44.31 197 ILE A O 1
ATOM 1471 N N . LEU A 1 198 ? 40.536 25.187 -5.331 1.00 41.38 198 LEU A N 1
ATOM 1472 C CA . LEU A 1 198 ? 40.906 25.126 -3.920 1.00 41.38 198 LEU A CA 1
ATOM 1473 C C . LEU A 1 198 ? 39.792 24.454 -3.103 1.00 41.38 198 LEU A C 1
ATOM 1475 O O . LEU A 1 198 ? 38.759 25.057 -2.817 1.00 41.38 198 LEU A O 1
ATOM 1479 N N . TYR A 1 199 ? 40.042 23.218 -2.679 1.00 42.59 199 TYR A N 1
ATOM 1480 C CA . TYR A 1 199 ? 39.454 22.639 -1.477 1.00 42.59 199 TYR A CA 1
ATOM 1481 C C . TYR A 1 199 ? 40.528 22.641 -0.394 1.00 42.59 199 TYR A C 1
ATOM 1483 O O . TYR A 1 199 ? 41.432 21.819 -0.445 1.00 42.59 199 TYR A O 1
ATOM 1491 N N . GLU A 1 200 ? 40.414 23.530 0.592 1.00 41.44 200 GLU A N 1
ATOM 1492 C CA . GLU A 1 200 ? 40.877 23.258 1.954 1.00 41.44 200 GLU A CA 1
ATOM 1493 C C . GLU A 1 200 ? 40.266 24.260 2.942 1.00 41.44 200 GLU A C 1
ATOM 1495 O O . GLU A 1 200 ? 40.269 25.472 2.738 1.00 41.44 200 GLU A O 1
ATOM 1500 N N . GLY A 1 201 ? 39.704 23.722 4.021 1.00 33.16 201 GLY A N 1
ATOM 1501 C CA . GLY A 1 201 ? 39.047 24.457 5.095 1.00 33.16 201 GLY A CA 1
ATOM 1502 C C . GLY A 1 201 ? 38.772 23.493 6.237 1.00 33.16 201 GLY A C 1
ATOM 1503 O O . GLY A 1 201 ? 37.705 22.895 6.315 1.00 33.16 201 GLY A O 1
ATOM 1504 N N . ALA A 1 202 ? 39.820 23.278 7.024 1.00 38.69 202 ALA A N 1
ATOM 1505 C CA . ALA A 1 202 ? 40.058 22.190 7.953 1.00 38.69 202 ALA A CA 1
ATOM 1506 C C . ALA A 1 202 ? 39.027 21.986 9.078 1.00 38.69 202 ALA A C 1
ATOM 1508 O O . ALA A 1 202 ? 38.381 22.904 9.577 1.00 38.69 202 ALA A O 1
ATOM 1509 N N . ALA A 1 203 ? 38.982 20.726 9.510 1.00 40.56 203 ALA A N 1
ATOM 1510 C CA . ALA A 1 203 ? 38.459 20.258 10.783 1.00 40.56 203 ALA A CA 1
ATOM 1511 C C . ALA A 1 203 ? 39.389 20.609 11.967 1.00 40.56 203 ALA A C 1
ATOM 1513 O O . ALA A 1 203 ? 40.551 20.959 11.758 1.00 40.56 203 ALA A O 1
ATOM 1514 N N . ARG A 1 204 ? 38.878 20.317 13.180 1.00 37.44 204 ARG A N 1
ATOM 1515 C CA . ARG A 1 204 ? 39.476 20.358 14.542 1.00 37.44 204 ARG A CA 1
ATOM 1516 C C . ARG A 1 204 ? 39.220 21.665 15.290 1.00 37.44 204 ARG A C 1
ATOM 1518 O O . ARG A 1 204 ? 39.271 22.730 14.704 1.00 37.44 204 ARG A O 1
ATOM 1525 N N . GLU A 1 205 ? 38.963 21.694 16.590 1.00 38.62 205 GLU A N 1
ATOM 1526 C CA . GLU A 1 205 ? 38.833 20.720 17.686 1.00 38.62 205 GLU A CA 1
ATOM 1527 C C . GLU A 1 205 ? 38.193 21.525 18.836 1.00 38.62 205 GLU A C 1
ATOM 1529 O O . GLU A 1 205 ? 38.340 22.747 18.880 1.00 38.62 205 GLU A O 1
ATOM 1534 N N . GLY A 1 206 ? 37.494 20.883 19.771 1.00 35.47 206 GLY A N 1
ATOM 1535 C CA . GLY A 1 206 ? 36.965 21.602 20.931 1.00 35.47 206 GLY A CA 1
ATOM 1536 C C . GLY A 1 206 ? 36.060 20.761 21.811 1.00 35.47 206 GLY A C 1
ATOM 1537 O O . GLY A 1 206 ? 34.841 20.864 21.735 1.00 35.47 206 GLY A O 1
ATOM 1538 N N . GLU A 1 207 ? 36.680 19.914 22.626 1.00 40.22 207 GLU A N 1
ATOM 1539 C CA . GLU A 1 207 ? 36.088 19.257 23.789 1.00 40.22 207 GLU A CA 1
ATOM 1540 C C . GLU A 1 207 ? 35.399 20.256 24.736 1.00 40.22 207 GLU A C 1
ATOM 1542 O O . GLU A 1 207 ? 35.860 21.383 24.900 1.00 40.22 207 GLU A O 1
ATOM 1547 N N . THR A 1 208 ? 34.323 19.821 25.397 1.00 38.69 208 THR A N 1
ATOM 1548 C CA . THR A 1 208 ? 34.020 20.001 26.841 1.00 38.69 208 THR A CA 1
ATOM 1549 C C . THR A 1 208 ? 32.649 19.358 27.096 1.00 38.69 208 THR A C 1
ATOM 1551 O O . THR A 1 208 ? 31.645 19.725 26.500 1.00 38.69 208 THR A O 1
ATOM 1554 N N . GLN A 1 209 ? 32.624 18.150 27.660 1.00 33.72 209 GLN A N 1
ATOM 1555 C CA . GLN A 1 209 ? 32.457 17.863 29.092 1.00 33.72 209 GLN A CA 1
ATOM 1556 C C . GLN A 1 209 ? 31.158 18.404 29.714 1.00 33.72 209 GLN A C 1
ATOM 1558 O O . GLN A 1 209 ? 30.943 19.603 29.839 1.00 33.72 209 GLN A O 1
ATOM 1563 N N . LEU A 1 210 ? 30.320 17.438 30.115 1.00 44.97 210 LEU A N 1
ATOM 1564 C CA . LEU A 1 210 ? 29.650 17.340 31.416 1.00 44.97 210 LEU A CA 1
ATOM 1565 C C . LEU A 1 210 ? 29.922 18.511 32.375 1.00 44.97 210 LEU A C 1
ATOM 1567 O O . LEU A 1 210 ? 31.058 18.666 32.796 1.00 44.97 210 LEU A O 1
ATOM 1571 N N . GLU A 1 211 ? 28.875 19.187 32.853 1.00 34.91 211 GLU A N 1
ATOM 1572 C CA . GLU A 1 211 ? 28.613 19.229 34.297 1.00 34.91 211 GLU A CA 1
ATOM 1573 C C . GLU A 1 211 ? 27.249 19.829 34.657 1.00 34.91 211 GLU A C 1
ATOM 1575 O O . GLU A 1 211 ? 26.824 20.898 34.226 1.00 34.91 211 GLU A O 1
ATOM 1580 N N . THR A 1 212 ? 26.589 19.075 35.522 1.00 43.72 212 THR A N 1
ATOM 1581 C CA . THR A 1 212 ? 25.531 19.441 36.450 1.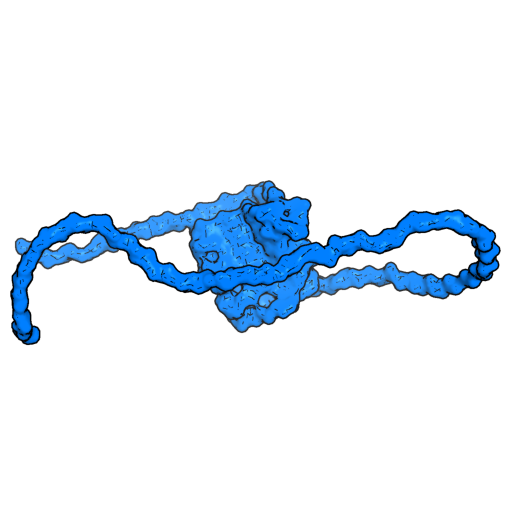00 43.72 212 THR A CA 1
ATOM 1582 C C . THR A 1 212 ? 25.924 20.643 37.315 1.00 43.72 212 THR A C 1
ATOM 1584 O O . THR A 1 212 ? 26.906 20.559 38.033 1.00 43.72 212 THR A O 1
ATOM 1587 N N . THR A 1 213 ? 25.100 21.693 37.374 1.00 37.12 213 THR A N 1
ATOM 1588 C CA . THR A 1 213 ? 24.883 22.535 38.575 1.00 37.12 213 THR A CA 1
ATOM 1589 C C . THR A 1 213 ? 23.496 23.182 38.440 1.00 37.12 213 THR A C 1
ATOM 1591 O O . THR A 1 213 ? 23.175 23.825 37.450 1.00 37.12 213 THR A O 1
ATOM 1594 N N . ALA A 1 214 ? 22.518 22.792 39.256 1.00 40.03 214 ALA A N 1
ATOM 1595 C CA . ALA A 1 214 ? 22.217 23.401 40.551 1.00 40.03 214 ALA A CA 1
ATOM 1596 C C . ALA A 1 214 ? 22.033 24.929 40.465 1.00 40.03 214 ALA A C 1
ATOM 1598 O O . ALA A 1 214 ? 22.992 25.690 40.437 1.00 40.03 214 ALA A O 1
ATOM 1599 N N . SER A 1 215 ? 20.776 25.375 40.495 1.00 38.09 215 SER A N 1
ATOM 1600 C CA . SER A 1 215 ? 20.407 26.744 40.862 1.00 38.09 215 SER A CA 1
ATOM 1601 C C . SER A 1 215 ? 19.412 26.678 42.012 1.00 38.09 215 SER A C 1
ATOM 1603 O O . SER A 1 215 ? 18.212 26.496 41.828 1.00 38.09 215 SER A O 1
ATOM 1605 N N . SER A 1 216 ? 19.953 26.779 43.222 1.00 40.28 216 SER A N 1
ATOM 1606 C CA . SER A 1 216 ? 19.225 27.114 44.438 1.00 40.28 216 SER A CA 1
ATOM 1607 C C . SER A 1 216 ? 19.167 28.633 44.589 1.00 40.28 216 SER A C 1
ATOM 1609 O O . SER A 1 216 ? 20.207 29.284 44.544 1.00 40.28 216 SER A O 1
ATOM 1611 N N . SER A 1 217 ? 17.993 29.196 44.863 1.00 38.34 217 SER A N 1
ATOM 1612 C CA . SER A 1 217 ? 17.808 30.171 45.953 1.00 38.34 217 SER A CA 1
ATOM 1613 C C . SER A 1 217 ? 16.330 30.541 46.078 1.00 38.34 217 SER A C 1
ATOM 1615 O O . SER A 1 217 ? 15.663 30.883 45.108 1.00 38.34 217 SER A O 1
ATOM 1617 N N . GLY A 1 218 ? 15.811 30.417 47.298 1.00 34.66 218 GLY A N 1
ATOM 1618 C CA . GLY A 1 218 ? 14.406 30.634 47.630 1.00 34.66 218 GLY A CA 1
ATOM 1619 C C . GLY A 1 218 ? 14.118 30.180 49.056 1.00 34.66 218 GLY A C 1
ATOM 1620 O O . GLY A 1 218 ? 13.452 29.181 49.283 1.00 34.66 218 GLY A O 1
ATOM 1621 N N . THR A 1 219 ? 14.732 30.888 49.995 1.00 40.50 219 THR A N 1
ATOM 1622 C CA . THR A 1 219 ? 14.679 30.776 51.459 1.00 40.50 219 THR A CA 1
ATOM 1623 C C . THR A 1 219 ? 13.276 30.649 52.066 1.00 40.50 219 THR A C 1
ATOM 1625 O O . THR A 1 219 ? 12.386 31.422 51.723 1.00 40.50 219 THR A O 1
ATOM 1628 N N . GLY A 1 220 ? 13.134 29.790 53.080 1.00 34.91 220 GLY A N 1
ATOM 1629 C CA . GLY A 1 220 ? 12.007 29.788 54.021 1.00 34.91 220 GLY A CA 1
ATOM 1630 C C . GLY A 1 220 ? 12.215 28.764 55.138 1.00 34.91 220 GLY A C 1
ATOM 1631 O O . GLY A 1 220 ? 12.210 27.568 54.886 1.00 34.91 220 GLY A O 1
ATOM 1632 N N . ALA A 1 221 ? 12.482 29.252 56.347 1.00 37.34 221 ALA A N 1
ATOM 1633 C CA . ALA A 1 221 ? 13.011 28.522 57.494 1.00 37.34 221 ALA A CA 1
ATOM 1634 C C . ALA A 1 221 ? 11.949 27.889 58.422 1.00 37.34 221 ALA A C 1
ATOM 1636 O O . ALA A 1 221 ? 10.793 28.299 58.420 1.00 37.34 221 ALA A O 1
ATOM 1637 N N . ALA A 1 222 ? 12.467 27.021 59.308 1.00 42.88 222 ALA A N 1
ATOM 1638 C CA . ALA A 1 222 ? 11.934 26.526 60.590 1.00 42.88 222 ALA A CA 1
ATOM 1639 C C . ALA A 1 222 ? 10.868 25.409 60.524 1.00 42.88 222 ALA A C 1
ATOM 1641 O O . ALA A 1 222 ? 9.883 25.519 59.815 1.00 42.88 222 ALA A O 1
ATOM 1642 N N . GLY A 1 223 ? 10.965 24.309 61.273 1.00 36.53 223 GLY A N 1
ATOM 1643 C CA . GLY A 1 223 ? 11.940 23.887 62.275 1.00 36.53 223 GLY A CA 1
ATOM 1644 C C . GLY A 1 223 ? 11.425 22.647 63.026 1.00 36.53 223 GLY A C 1
ATOM 1645 O O . GLY A 1 223 ? 10.219 22.484 63.152 1.00 36.53 223 GLY A O 1
ATOM 1646 N N . ALA A 1 224 ? 12.377 21.847 63.525 1.00 41.97 224 ALA A N 1
ATOM 1647 C CA . ALA A 1 224 ? 12.309 20.945 64.691 1.00 41.97 224 ALA A CA 1
ATOM 1648 C C . ALA A 1 224 ? 11.317 19.749 64.637 1.00 41.97 224 ALA A C 1
ATOM 1650 O O . ALA A 1 224 ? 10.108 19.926 64.585 1.00 41.97 224 ALA A O 1
ATOM 1651 N N . SER A 1 225 ? 11.839 18.513 64.537 1.00 41.69 225 SER A N 1
ATOM 1652 C CA . SER A 1 225 ? 12.063 17.550 65.656 1.00 41.69 225 SER A CA 1
ATOM 1653 C C . SER A 1 225 ? 10.804 16.705 65.925 1.00 41.69 225 SER A C 1
ATOM 1655 O O . SER A 1 225 ? 9.720 17.263 65.967 1.00 41.69 225 SER A O 1
ATOM 1657 N N . THR A 1 226 ? 10.798 15.389 66.125 1.00 41.97 226 THR A N 1
ATOM 1658 C CA . THR A 1 226 ? 11.793 14.402 66.583 1.00 41.97 226 THR A CA 1
ATOM 1659 C C . THR A 1 226 ? 11.078 13.045 66.576 1.00 41.97 226 THR A C 1
ATOM 1661 O O . THR A 1 226 ? 9.891 13.049 66.879 1.00 41.97 226 THR A O 1
ATOM 1664 N N . GLU A 1 227 ? 11.824 11.957 66.320 1.00 43.16 227 GLU A N 1
ATOM 1665 C CA . GLU A 1 227 ? 11.670 10.607 66.925 1.00 43.16 227 GLU A CA 1
ATOM 1666 C C . GLU A 1 227 ? 10.295 9.898 66.752 1.00 43.16 227 GLU A C 1
ATOM 1668 O O . GLU A 1 227 ? 9.255 10.496 66.554 1.00 43.16 227 GLU A O 1
ATOM 1673 N N . GLU A 1 228 ? 10.142 8.583 66.724 1.00 44.03 228 GLU A N 1
ATOM 1674 C CA . GLU A 1 228 ? 10.940 7.475 67.208 1.00 44.03 228 GLU A CA 1
ATOM 1675 C C . GLU A 1 228 ? 10.430 6.194 66.521 1.00 44.03 228 GLU A C 1
ATOM 1677 O O . GLU A 1 228 ? 9.454 6.184 65.770 1.00 44.03 228 GLU A O 1
ATOM 1682 N N . ALA A 1 229 ? 11.140 5.116 66.803 1.00 41.06 229 ALA A N 1
ATOM 1683 C CA . ALA A 1 229 ? 11.018 3.775 66.285 1.00 41.06 229 ALA A CA 1
ATOM 1684 C C . ALA A 1 229 ? 9.724 3.015 66.651 1.00 41.06 229 ALA A C 1
ATOM 1686 O O . ALA A 1 229 ? 8.981 3.365 67.563 1.00 41.06 229 ALA A O 1
ATOM 1687 N N . ALA A 1 230 ? 9.640 1.850 65.998 1.00 37.31 230 ALA A N 1
ATOM 1688 C CA . ALA A 1 230 ? 9.135 0.567 66.497 1.00 37.31 230 ALA A CA 1
ATOM 1689 C C . ALA A 1 230 ? 7.662 0.215 66.226 1.00 37.31 230 ALA A C 1
ATOM 1691 O O . ALA A 1 230 ? 6.776 0.489 67.030 1.00 37.31 230 ALA A O 1
ATOM 1692 N N . SER A 1 231 ? 7.417 -0.602 65.197 1.00 47.41 231 SER A N 1
ATOM 1693 C CA . SER A 1 231 ? 7.401 -2.084 65.275 1.00 47.41 231 SER A CA 1
ATOM 1694 C C . SER A 1 231 ? 6.895 -2.686 63.967 1.00 47.41 231 SER A C 1
ATOM 1696 O O . SER A 1 231 ? 5.926 -2.132 63.405 1.00 47.41 231 SER A O 1
#

Organism: NCBI:txid156174

Radius of gyration: 31.78 Å; chains: 1; bounding box: 76×48×110 Å

InterPro domains:
  IPR011050 Pectin lyase fold/virulence factor [SSF51126] (21-146)

pLDDT: mean 75.47, std 24.53, range [33.16, 98.56]

Foldseek 3Di:
DDDDDDDPPPPPPPVQPEEEDEDAEEEAAQDALEEFAHHEYEYEQYEFEYPAQPRAAANYEYDNLYEYEYYNYEYYRHQEPYEYEPNHEYAYEQYEYENYQEDYEYHNEHEYEAYQYEYYNYLEPYAYDLRYAYEHANYEYADYNHNPHDDHPRYYYYHYHYDYPPPPPPDDPPPDDDDDDDDDDDDDDDDDDDDDDDDDDDDDDDDDDDDDDDDDDDDDDDDDYDDDDDD

Sequence (231 aa):
RDLYSWGAGSSKATNRVEGLVEGLTVRHFMEEAVLVRGGRWTLSSCDIGSSKRVRAVSSVSLRESGVLRLENCTMDSAVHAVSVDANASLVAAKCTFVNTKAAIVTRGGGSVQVDCCCFFQNDAALSLDDLVVGHASGNTVDGSMFGRWIRPVRFRCVGNTYTAPDVDEDEDVSQDLLDHESVAVDDGLGDESDDLILYEGAAREGETQLETTASSSGTGAAGASTEEAAS